Protein AF-A0A2V6WU03-F1 (afdb_monomer_lite)

Sequence (332 aa):
MFFVEAPPGVDAYLLTSQKLLQDQYEREFGDDLQLVKGRDNYVCERYGEVPVPTSRGMCRRPRGPQCQCPYARAKAAALAGPIFCTNTSYFATLRHWRAEQLRKRRLLIVDEAHNLESQLVSVFTAAFPLEQTRAWFGGPLPRLGDADEYRALMRDHLDRLEGRLDTLGRELEALRPSGAAAESFLSMPPSREEQALMAEHEILEAALARIRFFVDAEDREWIVRYPPDIGATLELVPLTVTSMARELLSESADLVVLSSAYLGHRSALAECFGLEEATVRSLTSDSPFALAQRRIDYRPVGRLSVTSLPRLEPALFDAVAAILAEHPREKG

Foldseek 3Di:
DDPDDDPPQQAEEEADDDPVVVVVCCVNVPLLEQEAEPQQVFFFPLAPPDRDGSLQFLCLAVVADDDPGPRSVSVVSLQPHNYNYYHPLVLLCCPQQHPDDRAATAEYEHAQLLCVFVSLQVSLKQKAWQVNCCVQVVGDDDDDDFLVVVLVVLVVRLVVLVVVLVVLSVVLVVPDDPPDDNVSSRNDRDDPVNSVSSVVNVVSSSNSSSSCVSNVPPVFGWDWDFDPDDRTMTITTTPACQVVLLCSQVRHHPYYHYDDPDDPDLVVNCRRNVHDSVPDDDDDDDDPDDCVVVDDDDDDLDDDDPVCCVVSVVVVVVVVVVVCVVVVPDDD

Secondary structure (DSSP, 8-state):
----PPPTT--EEEE---HHHHHHHHHHHGGGEEE---GGGSB-TT-TTS--BGGGSGGGSTTPPP---HHHHHHHHHHHSSEEEE-HHHHHHHHHTSS-----EEEEEETTGGGHHHHHHHHH-EEE-HHHHHHHHSSPPP--SSHHHHHHHHHHHHHHHHHHHHHHHHHHHHTSPTT--HHHHHHSPPPHHHHHHHHHHHHHHHHHHHHHHHHH-TTS-EEEE--SSTTPPEEEEES--HHHHHHHHHHHEEEEEE--S----HHHHHHHTT--GGG--------SS-GGGS-------S---TTTHHHHHHHHHHHHHHHHHH-TTS--

pLDDT: mean 90.01, std 10.83, range [24.23, 97.69]

Radius of gyration: 24.5 Å; chains: 1; bounding box: 55×47×67 Å

Structure (mmCIF, N/CA/C/O backbone):
data_AF-A0A2V6WU03-F1
#
_entry.id   AF-A0A2V6WU03-F1
#
loop_
_atom_site.group_PDB
_atom_site.id
_atom_site.type_symbol
_atom_site.label_atom_id
_atom_site.label_alt_id
_atom_site.label_comp_id
_atom_site.label_asym_id
_atom_site.label_entity_id
_atom_site.label_seq_id
_atom_site.pdbx_PDB_ins_code
_atom_site.Cartn_x
_atom_site.Cartn_y
_atom_site.Cartn_z
_atom_site.occupancy
_atom_site.B_iso_or_equiv
_atom_site.auth_seq_id
_atom_site.auth_comp_id
_atom_site.auth_asym_id
_atom_site.auth_atom_id
_atom_site.pdbx_PDB_model_num
ATOM 1 N N . MET A 1 1 ? -9.632 -10.444 -29.433 1.00 26.91 1 MET A N 1
ATOM 2 C CA . MET A 1 1 ? -10.868 -10.244 -28.655 1.00 26.91 1 MET A CA 1
ATOM 3 C C . MET A 1 1 ? -11.620 -11.563 -28.686 1.00 26.91 1 MET A C 1
ATOM 5 O O . MET A 1 1 ? -12.335 -11.835 -29.639 1.00 26.91 1 MET A O 1
ATOM 9 N N . PHE A 1 2 ? -11.326 -12.441 -27.730 1.00 24.23 2 PHE A N 1
ATOM 10 C CA . PHE A 1 2 ? -12.095 -13.663 -27.523 1.00 24.23 2 PHE A CA 1
ATOM 11 C C . PHE A 1 2 ? -13.041 -13.353 -26.370 1.00 24.23 2 PHE A C 1
ATOM 13 O O . PHE A 1 2 ? -12.585 -13.184 -25.243 1.00 24.23 2 PHE A O 1
ATOM 20 N N . PHE A 1 3 ? -14.328 -13.192 -26.667 1.00 27.95 3 PHE A N 1
ATOM 21 C CA . PHE A 1 3 ? -15.353 -13.206 -25.634 1.00 27.95 3 PHE A CA 1
ATOM 22 C C . PHE A 1 3 ? -15.462 -14.652 -25.164 1.00 27.95 3 PHE A C 1
ATOM 24 O O . PHE A 1 3 ? -15.921 -15.518 -25.908 1.00 27.95 3 PHE A O 1
ATOM 31 N N . VAL A 1 4 ? -14.949 -14.924 -23.971 1.00 33.00 4 VAL A N 1
ATOM 32 C CA . VAL A 1 4 ? -15.225 -16.170 -23.265 1.00 33.00 4 VAL A CA 1
ATOM 33 C C . VAL A 1 4 ? -16.394 -15.846 -22.349 1.00 33.00 4 VAL A C 1
ATOM 35 O O . VAL A 1 4 ? -16.239 -15.034 -21.440 1.00 33.00 4 VAL A O 1
ATOM 38 N N . GLU A 1 5 ? -17.567 -16.419 -22.623 1.00 28.59 5 GLU A N 1
ATOM 39 C CA . GLU A 1 5 ? -18.663 -16.433 -21.651 1.00 28.59 5 GLU A CA 1
ATOM 40 C C . GLU A 1 5 ? -18.110 -16.958 -20.322 1.00 28.59 5 GLU A C 1
ATOM 42 O O . GLU A 1 5 ? -17.528 -18.046 -20.267 1.00 28.59 5 GLU A O 1
ATOM 47 N N . ALA A 1 6 ? -18.224 -16.151 -19.265 1.00 36.53 6 ALA A N 1
ATOM 48 C CA . ALA A 1 6 ? -17.760 -16.518 -17.939 1.00 36.53 6 ALA A CA 1
ATOM 49 C C . ALA A 1 6 ? -18.523 -17.778 -17.482 1.00 36.53 6 ALA A C 1
ATOM 51 O O . ALA A 1 6 ? -19.752 -17.748 -17.394 1.00 36.53 6 ALA A O 1
ATOM 52 N N . PRO A 1 7 ? -17.845 -18.911 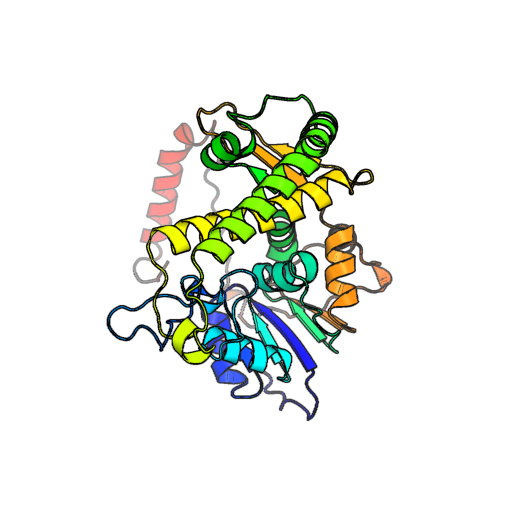-17.218 1.00 38.34 7 PRO A N 1
ATOM 53 C CA . PRO A 1 7 ? -18.532 -20.109 -16.761 1.00 38.34 7 PRO A CA 1
ATOM 54 C C . PRO A 1 7 ? -19.126 -19.872 -15.361 1.00 38.34 7 PRO A C 1
ATOM 56 O O . PRO A 1 7 ? -18.560 -19.102 -14.578 1.00 38.34 7 PRO A O 1
ATOM 59 N N . PRO A 1 8 ? -20.218 -20.564 -14.983 1.00 41.16 8 PRO A N 1
ATOM 60 C CA . PRO A 1 8 ? -20.773 -20.454 -13.639 1.00 41.16 8 PRO A CA 1
ATOM 61 C C . PRO A 1 8 ? -19.713 -20.905 -12.622 1.00 41.16 8 PRO A C 1
ATOM 63 O O . PRO A 1 8 ? -19.243 -22.043 -12.676 1.00 41.16 8 PRO A O 1
ATOM 66 N N . GLY A 1 9 ? -19.311 -20.012 -11.712 1.00 59.75 9 GLY A N 1
ATOM 67 C CA . GLY A 1 9 ? -18.292 -20.296 -10.690 1.00 59.75 9 GLY A CA 1
ATOM 68 C C . GLY A 1 9 ? -16.951 -19.571 -10.857 1.00 59.75 9 GLY A C 1
ATOM 69 O O . GLY A 1 9 ? -15.922 -20.095 -10.409 1.00 59.75 9 GLY A O 1
ATOM 70 N N . VAL A 1 10 ? -16.936 -18.387 -11.482 1.00 73.06 10 VAL A N 1
ATOM 71 C CA . VAL A 1 10 ? -15.784 -17.478 -11.393 1.00 73.06 10 VAL A CA 1
ATOM 72 C C . VAL A 1 10 ? -15.608 -17.050 -9.937 1.00 73.06 10 VAL A C 1
ATOM 74 O O . VAL A 1 10 ? -16.523 -16.529 -9.311 1.00 73.06 10 VAL A O 1
ATOM 77 N N . ASP A 1 11 ? -14.425 -17.312 -9.390 1.00 91.06 11 ASP A N 1
ATOM 78 C CA . ASP A 1 11 ? -14.039 -16.881 -8.054 1.00 91.06 11 ASP A CA 1
ATOM 79 C C . ASP A 1 11 ? -12.626 -16.309 -8.107 1.00 91.06 11 ASP A C 1
ATOM 81 O O . ASP A 1 11 ? -11.641 -17.056 -8.068 1.00 91.06 11 ASP A O 1
ATOM 85 N N . ALA A 1 12 ? -12.538 -14.991 -8.268 1.00 96.38 12 ALA A N 1
ATOM 86 C CA . ALA A 1 12 ? -11.290 -14.333 -8.612 1.00 96.38 12 ALA A CA 1
ATOM 87 C C . ALA A 1 12 ? -11.046 -13.024 -7.855 1.00 96.38 12 ALA A C 1
ATOM 89 O O . ALA A 1 12 ? -11.970 -12.297 -7.484 1.00 96.38 12 ALA A O 1
ATOM 90 N N . TYR A 1 13 ? -9.766 -12.717 -7.673 1.00 97.25 13 TYR A N 1
ATOM 91 C CA . TYR A 1 13 ? -9.267 -11.371 -7.432 1.00 97.25 13 TYR A CA 1
ATOM 92 C C . TYR A 1 13 ? -8.753 -10.788 -8.749 1.00 97.25 13 TYR A C 1
ATOM 94 O O . TYR A 1 13 ? -7.980 -11.443 -9.447 1.00 97.25 13 TYR A O 1
ATOM 102 N N . LEU A 1 14 ? -9.150 -9.557 -9.067 1.00 96.62 14 LEU A N 1
ATOM 103 C CA . LEU A 1 14 ? -8.622 -8.783 -10.190 1.00 96.62 14 LEU A CA 1
ATOM 104 C C . LEU A 1 14 ? -7.992 -7.496 -9.655 1.00 96.62 14 LEU A C 1
ATOM 106 O O . LEU A 1 14 ? -8.683 -6.619 -9.133 1.00 96.62 14 LEU A O 1
ATOM 110 N N . LEU A 1 15 ? -6.669 -7.398 -9.751 1.00 96.38 15 LEU A N 1
ATOM 111 C CA . LEU A 1 15 ? -5.909 -6.248 -9.283 1.00 96.38 15 LEU A CA 1
ATOM 112 C C . LEU A 1 15 ? -5.511 -5.379 -10.469 1.00 96.38 15 LEU A C 1
ATOM 114 O O . LEU A 1 15 ? -4.750 -5.820 -11.322 1.00 96.38 15 LEU A O 1
ATOM 118 N N . THR A 1 16 ? -6.004 -4.143 -10.510 1.00 92.38 16 THR A N 1
ATOM 119 C CA . THR A 1 16 ? -5.631 -3.160 -11.533 1.00 92.38 16 THR A CA 1
ATOM 120 C C . THR A 1 16 ? -5.554 -1.751 -10.946 1.00 92.38 16 THR A C 1
ATOM 122 O O . THR A 1 16 ? -6.428 -1.299 -10.195 1.00 92.38 16 THR A O 1
ATOM 125 N N . SER A 1 17 ? -4.479 -1.035 -11.272 1.00 79.50 17 SER A N 1
ATOM 126 C CA . SER A 1 17 ? -4.208 0.307 -10.735 1.00 79.50 17 SER A CA 1
ATOM 127 C C . SER A 1 17 ? -4.722 1.435 -11.637 1.00 79.50 17 SER A C 1
ATOM 129 O O . SER A 1 17 ? -4.822 2.578 -11.187 1.00 79.50 17 SER A O 1
ATOM 131 N N . GLN A 1 18 ? -5.079 1.146 -12.892 1.00 80.94 18 GLN A N 1
ATOM 132 C CA . GLN A 1 18 ? -5.552 2.160 -13.833 1.00 80.94 18 GLN A CA 1
ATOM 133 C C . GLN A 1 18 ? -7.070 2.330 -13.735 1.00 80.94 18 GLN A C 1
ATOM 135 O O . GLN A 1 18 ? -7.830 1.399 -13.988 1.00 80.94 18 GLN A O 1
ATOM 140 N N . LYS A 1 19 ? -7.528 3.551 -13.428 1.00 79.62 19 LYS A N 1
ATOM 141 C CA . LYS A 1 19 ? -8.967 3.870 -13.354 1.00 79.62 19 LYS A CA 1
ATOM 142 C C . LYS A 1 19 ? -9.701 3.551 -14.660 1.00 79.62 19 LYS A C 1
ATOM 144 O O . LYS A 1 19 ? -10.782 2.985 -14.618 1.00 79.62 19 LYS A O 1
ATOM 149 N N . LEU A 1 20 ? -9.077 3.849 -15.802 1.00 82.12 20 LEU A N 1
ATOM 150 C CA . LEU A 1 20 ? -9.655 3.579 -17.120 1.00 82.12 20 LEU A CA 1
ATOM 151 C C . LEU A 1 20 ? -9.945 2.083 -17.334 1.00 82.12 20 LEU A C 1
ATOM 153 O O . LEU A 1 20 ? -10.990 1.742 -17.884 1.00 82.12 20 LEU A O 1
ATOM 157 N N . LEU A 1 21 ? -9.043 1.208 -16.877 1.00 83.69 21 LEU A N 1
ATOM 158 C CA . LEU A 1 21 ? -9.218 -0.242 -16.966 1.00 83.69 21 LEU A CA 1
ATOM 159 C C . LEU A 1 21 ? -10.289 -0.738 -15.996 1.00 83.69 21 LEU A C 1
ATOM 161 O O . LEU A 1 21 ? -11.085 -1.587 -16.370 1.00 83.69 21 LEU A O 1
ATOM 165 N N . GLN A 1 22 ? -10.374 -0.176 -14.786 1.00 84.75 22 GLN A N 1
ATOM 166 C CA . GLN A 1 22 ? -11.466 -0.498 -13.856 1.00 84.75 22 GLN A CA 1
ATOM 167 C C . GLN A 1 22 ? -12.833 -0.220 -14.489 1.00 84.75 22 GLN A C 1
ATOM 169 O O . GLN A 1 22 ? -13.684 -1.104 -14.496 1.00 84.75 22 GLN A O 1
ATOM 174 N N . ASP A 1 23 ? -13.002 0.958 -15.098 1.00 84.50 23 ASP A N 1
ATOM 175 C CA . ASP A 1 23 ? -14.253 1.325 -15.767 1.00 84.50 23 ASP A CA 1
ATOM 176 C C . ASP A 1 23 ? -14.535 0.414 -16.979 1.00 84.50 23 ASP A C 1
ATOM 178 O O . ASP A 1 23 ? -15.689 0.166 -17.328 1.00 84.50 23 ASP A O 1
ATOM 182 N N . GLN A 1 24 ? -13.492 -0.067 -17.665 1.00 86.12 24 GLN A N 1
ATOM 183 C CA . GLN A 1 24 ? -13.627 -1.049 -18.742 1.00 86.12 24 GLN A CA 1
ATOM 184 C C . GLN A 1 24 ? -14.096 -2.403 -18.208 1.00 86.12 24 GLN A C 1
ATOM 186 O O . GLN A 1 24 ? -15.059 -2.951 -18.738 1.00 86.12 24 GLN A O 1
ATOM 191 N N . TYR A 1 25 ? -13.469 -2.911 -17.151 1.00 89.44 25 TYR A N 1
ATOM 192 C CA . TYR A 1 25 ? -13.833 -4.188 -16.554 1.00 89.44 25 TYR A CA 1
ATOM 193 C C . TYR A 1 25 ? -15.252 -4.169 -15.974 1.00 89.44 25 TYR A C 1
ATOM 195 O O . TYR A 1 25 ? -15.995 -5.120 -16.187 1.00 89.44 25 TYR A O 1
ATOM 203 N N . GLU A 1 26 ? -15.677 -3.082 -15.321 1.00 87.12 26 GLU A N 1
ATOM 204 C CA . GLU A 1 26 ? -17.069 -2.930 -14.865 1.00 87.12 26 GLU A CA 1
ATOM 205 C C . GLU A 1 26 ? -18.069 -3.018 -16.031 1.00 87.12 26 GLU A C 1
ATOM 207 O O . GLU A 1 26 ? -19.112 -3.654 -15.903 1.00 87.12 26 GLU A O 1
ATOM 212 N N . ARG A 1 27 ? -17.747 -2.436 -17.197 1.00 87.88 27 ARG A N 1
ATOM 213 C CA . ARG A 1 27 ? -18.605 -2.537 -18.392 1.00 87.88 27 ARG A CA 1
ATOM 214 C C . ARG A 1 27 ? -18.622 -3.934 -19.006 1.00 87.88 27 ARG A C 1
ATOM 216 O O . ARG A 1 27 ? -19.655 -4.338 -19.530 1.00 87.88 27 ARG A O 1
ATOM 223 N N . GLU A 1 28 ? -17.488 -4.627 -19.010 1.00 89.81 28 GLU A N 1
ATOM 224 C CA . GLU A 1 28 ? -17.344 -5.936 -19.659 1.00 89.81 28 GLU A CA 1
ATOM 225 C C . GLU A 1 28 ? -17.900 -7.084 -18.810 1.00 89.81 28 GLU A C 1
ATOM 227 O O . GLU A 1 28 ? -18.527 -7.990 -19.354 1.00 89.81 28 GLU A O 1
ATOM 232 N N . PHE A 1 29 ? -17.697 -7.041 -17.491 1.00 88.12 29 PHE A N 1
ATOM 233 C CA . PHE A 1 29 ? -18.111 -8.099 -16.564 1.00 88.12 29 PHE A CA 1
ATOM 234 C C . PHE A 1 29 ? -19.432 -7.804 -15.839 1.00 88.12 29 PHE A C 1
ATOM 236 O O . PHE A 1 29 ? -19.986 -8.703 -15.208 1.00 88.12 29 PHE A O 1
ATOM 243 N N . GLY A 1 30 ? -19.957 -6.577 -15.925 1.00 88.75 30 GLY A N 1
ATOM 244 C CA . GLY A 1 30 ? -21.241 -6.205 -15.330 1.00 88.75 30 GLY A CA 1
ATOM 245 C C . GLY A 1 30 ? -21.327 -6.557 -13.841 1.00 88.75 30 GLY A C 1
ATOM 246 O O . GLY A 1 30 ? -20.397 -6.300 -13.078 1.00 88.75 30 GLY A O 1
ATOM 247 N N . ASP A 1 31 ? -22.437 -7.182 -13.441 1.00 87.75 31 ASP A N 1
ATOM 248 C CA . ASP A 1 31 ? -22.739 -7.511 -12.041 1.00 87.75 31 ASP A CA 1
ATOM 249 C C . ASP A 1 31 ? -21.809 -8.579 -11.428 1.00 87.75 31 ASP A C 1
ATOM 251 O O . ASP A 1 31 ? -21.737 -8.704 -10.201 1.00 87.75 31 ASP A O 1
ATOM 255 N N . ASP A 1 32 ? -21.060 -9.335 -12.236 1.00 90.69 32 ASP A N 1
ATOM 256 C CA . ASP A 1 32 ? -20.103 -10.322 -11.719 1.00 90.69 32 ASP A CA 1
ATOM 257 C C . ASP A 1 32 ? -18.867 -9.650 -11.098 1.00 90.69 32 ASP A C 1
ATOM 259 O O . ASP A 1 32 ? -18.229 -10.197 -10.188 1.00 90.69 32 ASP A O 1
ATOM 263 N N . LEU A 1 33 ? -18.529 -8.442 -11.556 1.00 94.06 33 LEU A N 1
ATOM 264 C CA . LEU A 1 33 ? -17.390 -7.690 -11.056 1.00 94.06 33 LEU A CA 1
ATOM 265 C C . LEU A 1 33 ? -17.801 -6.684 -9.993 1.00 94.06 33 LEU A C 1
ATOM 267 O O . LEU A 1 33 ? -18.584 -5.768 -10.209 1.00 94.06 33 LEU A O 1
ATOM 271 N N . GLN A 1 34 ? -17.192 -6.835 -8.825 1.00 95.25 34 GLN A N 1
ATOM 272 C CA . GLN A 1 34 ? -17.453 -6.010 -7.663 1.00 95.25 34 GLN A CA 1
ATOM 273 C C . GLN A 1 34 ? -16.221 -5.156 -7.372 1.00 95.25 34 GLN A C 1
ATOM 275 O O . GLN A 1 34 ? -15.243 -5.613 -6.767 1.00 95.25 34 GLN A O 1
ATOM 280 N N . LEU A 1 35 ? -16.259 -3.909 -7.845 1.00 94.62 35 LEU A N 1
ATOM 281 C CA . LEU A 1 35 ? -15.182 -2.942 -7.672 1.00 94.62 35 LEU A CA 1
ATOM 282 C C . LEU A 1 35 ? -15.246 -2.284 -6.292 1.00 94.62 35 LEU A C 1
ATOM 284 O O . LEU A 1 35 ? -16.226 -1.637 -5.916 1.00 94.62 35 LEU A O 1
ATOM 288 N N . VAL A 1 36 ? -14.143 -2.370 -5.552 1.00 94.38 36 VAL A N 1
ATOM 289 C CA . VAL A 1 36 ? -13.958 -1.635 -4.301 1.00 94.38 36 VAL A CA 1
ATOM 290 C C . VAL A 1 36 ? -12.738 -0.721 -4.384 1.00 94.38 36 VAL A C 1
ATOM 292 O O . VAL A 1 36 ? -11.659 -1.107 -4.825 1.00 94.38 36 VAL A O 1
ATOM 295 N N . LYS A 1 37 ? -12.924 0.527 -3.951 1.00 92.94 37 LYS A N 1
ATOM 296 C CA . LYS A 1 37 ? -11.899 1.579 -3.905 1.00 92.94 37 LYS A CA 1
ATOM 297 C C . LYS A 1 37 ? -11.615 1.981 -2.451 1.00 92.94 37 LYS A C 1
ATOM 299 O O . LYS A 1 37 ? -12.311 1.577 -1.520 1.00 92.94 37 LYS A O 1
ATOM 304 N N . GLY A 1 38 ? -10.607 2.827 -2.240 1.00 91.69 38 GLY A N 1
ATOM 305 C CA . GLY A 1 38 ? -10.386 3.465 -0.937 1.00 91.69 38 GLY A CA 1
ATOM 306 C C . GLY A 1 38 ? -11.564 4.363 -0.536 1.00 91.69 38 GLY A C 1
ATOM 307 O O . GLY A 1 38 ? -12.245 4.912 -1.401 1.00 91.69 38 GLY A O 1
ATOM 308 N N . ARG A 1 39 ? -11.787 4.546 0.770 1.00 92.19 39 ARG A N 1
ATOM 309 C CA . ARG A 1 39 ? -12.9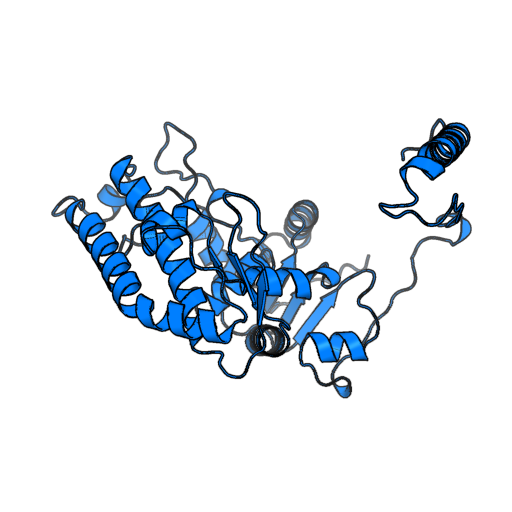50 5.261 1.338 1.00 92.19 39 ARG A CA 1
ATOM 310 C C . ARG A 1 39 ? -13.140 6.697 0.840 1.00 92.19 39 ARG A C 1
ATOM 312 O O . ARG A 1 39 ? -14.280 7.150 0.750 1.00 92.19 39 ARG A O 1
ATOM 319 N N . ASP A 1 40 ? -12.058 7.387 0.486 1.00 92.38 40 ASP A N 1
ATOM 320 C CA . ASP A 1 40 ? -12.110 8.739 -0.089 1.00 92.38 40 ASP A CA 1
ATOM 321 C C . ASP A 1 40 ? -12.833 8.803 -1.441 1.00 92.38 40 ASP A C 1
ATOM 323 O O . ASP A 1 40 ? -13.300 9.862 -1.841 1.00 92.38 40 ASP A O 1
ATOM 327 N N . ASN A 1 41 ? -12.976 7.666 -2.130 1.00 92.81 41 ASN A N 1
ATOM 328 C CA . ASN A 1 41 ? -13.662 7.578 -3.422 1.00 92.81 41 ASN A CA 1
ATOM 329 C C . ASN A 1 41 ? -15.186 7.420 -3.290 1.00 92.81 41 ASN A C 1
ATOM 331 O O . ASN A 1 41 ? -15.869 7.284 -4.300 1.00 92.81 41 ASN A O 1
ATOM 335 N N . TYR A 1 42 ? -15.721 7.407 -2.067 1.00 93.31 42 TYR A N 1
ATOM 336 C CA . TYR A 1 42 ? -17.148 7.246 -1.804 1.00 93.31 42 TYR A CA 1
ATOM 337 C C . TYR A 1 42 ? -17.658 8.437 -1.004 1.00 93.31 42 TYR A C 1
ATOM 339 O O . TYR A 1 42 ? -17.078 8.776 0.026 1.00 93.31 42 TYR A O 1
ATOM 347 N N . VAL A 1 43 ? -18.768 9.032 -1.434 1.00 92.75 43 VAL A N 1
ATOM 348 C CA . VAL A 1 43 ? -19.453 10.099 -0.692 1.00 92.75 43 VAL A CA 1
ATOM 349 C C . VAL A 1 43 ? -20.383 9.474 0.347 1.00 92.75 43 VAL A C 1
ATOM 351 O O . VAL A 1 43 ? -21.067 8.491 0.078 1.00 92.75 43 VAL A O 1
ATOM 354 N N . CYS A 1 44 ? -20.387 10.007 1.564 1.00 90.62 44 CYS A N 1
ATOM 355 C CA . CYS A 1 44 ? -21.288 9.575 2.619 1.00 90.62 44 CYS A CA 1
ATOM 356 C C . CYS A 1 44 ? -22.696 10.132 2.374 1.00 90.62 44 CYS A C 1
ATOM 358 O O . CYS A 1 44 ? -22.900 11.341 2.385 1.00 90.62 44 CYS A O 1
ATOM 360 N N . GLU A 1 45 ? -23.679 9.245 2.238 1.00 91.06 45 GLU A N 1
ATOM 361 C CA . GLU A 1 45 ? -25.086 9.608 2.002 1.00 91.06 45 GLU A CA 1
ATOM 362 C C . GLU A 1 45 ? -25.782 10.203 3.243 1.00 91.06 45 GLU A C 1
ATOM 364 O O . GLU A 1 45 ? -26.875 10.746 3.134 1.00 91.06 45 GLU A O 1
ATOM 369 N N . ARG A 1 46 ? -25.169 10.112 4.434 1.00 87.44 46 ARG A N 1
ATOM 370 C CA . ARG A 1 46 ? -25.776 10.564 5.702 1.00 87.44 46 ARG A CA 1
ATOM 371 C C . ARG A 1 46 ? -25.612 12.063 5.976 1.00 87.44 46 ARG A C 1
ATOM 373 O O . ARG A 1 46 ? -26.359 12.606 6.779 1.00 87.44 46 ARG A O 1
ATOM 380 N N . TYR A 1 47 ? -24.656 12.735 5.333 1.00 82.69 47 TYR A N 1
ATOM 381 C CA . TYR A 1 47 ? -24.304 14.134 5.617 1.00 82.69 47 TYR A CA 1
ATOM 382 C C . TYR A 1 47 ? -24.732 15.052 4.463 1.00 82.69 47 TYR A C 1
ATOM 384 O O . TYR A 1 47 ? -23.902 15.695 3.833 1.00 82.69 47 TYR A O 1
ATOM 392 N N . GLY A 1 48 ? -26.034 15.064 4.156 1.00 68.06 48 GLY A N 1
ATOM 393 C CA . GLY A 1 48 ? -26.606 15.570 2.897 1.00 68.06 48 GLY A CA 1
ATOM 394 C C . GLY A 1 48 ? -26.357 17.040 2.518 1.00 68.06 48 GLY A C 1
ATOM 395 O O . GLY A 1 48 ? -26.685 17.416 1.398 1.00 68.06 48 GLY A O 1
ATOM 396 N N . GLU A 1 49 ? -25.777 17.869 3.389 1.00 71.31 49 GLU A N 1
ATOM 397 C CA . GLU A 1 49 ? -25.497 19.287 3.095 1.00 71.31 49 GLU A CA 1
ATOM 398 C C . GLU A 1 49 ? -24.147 19.516 2.393 1.00 71.31 49 GLU A C 1
ATOM 400 O O . GLU A 1 49 ? -23.993 20.484 1.650 1.00 71.31 49 GLU A O 1
ATOM 405 N N . VAL A 1 50 ? -23.161 18.634 2.599 1.00 74.75 50 VAL A N 1
ATOM 406 C CA . VAL A 1 50 ? -21.807 18.759 2.032 1.00 74.75 50 VAL A CA 1
ATOM 407 C C . VAL A 1 50 ? -21.332 17.379 1.579 1.00 74.75 50 VAL A C 1
ATOM 409 O O . VAL A 1 50 ? -21.467 16.423 2.341 1.00 74.75 50 VAL A O 1
ATOM 412 N N . PRO A 1 51 ? -20.729 17.232 0.382 1.00 80.31 51 PRO A N 1
ATOM 413 C CA . PRO A 1 51 ? -20.141 15.963 -0.030 1.00 80.31 51 PRO A CA 1
ATOM 414 C C . PRO A 1 51 ? -18.955 15.614 0.880 1.00 80.31 51 PRO A C 1
ATOM 416 O O . PRO A 1 51 ? -17.823 16.051 0.675 1.00 80.31 51 PRO A O 1
ATOM 419 N N . VAL A 1 52 ? -19.225 14.825 1.918 1.00 86.38 52 VAL A N 1
ATOM 420 C CA . VAL A 1 52 ? -18.226 14.327 2.864 1.00 86.38 52 VAL A CA 1
ATOM 421 C C . VAL A 1 52 ? -17.810 12.923 2.428 1.00 86.38 52 VAL A C 1
ATOM 423 O O . VAL A 1 52 ? -18.677 12.057 2.301 1.00 86.38 52 VAL A O 1
ATOM 426 N N . PRO A 1 53 ? -16.515 12.642 2.211 1.00 91.00 53 PRO A N 1
ATOM 427 C CA . PRO A 1 53 ? -16.078 11.294 1.875 1.00 91.00 53 PRO A CA 1
ATOM 428 C C . PRO A 1 53 ? -16.313 10.331 3.045 1.00 91.00 53 PRO A C 1
ATOM 430 O O . PRO A 1 53 ? -16.233 10.705 4.216 1.00 91.00 53 PRO A O 1
ATOM 433 N N . THR A 1 54 ? -16.556 9.052 2.753 1.00 91.50 54 THR A N 1
ATOM 434 C CA . THR A 1 54 ? -16.798 8.031 3.791 1.00 91.50 54 THR A CA 1
ATOM 435 C C . THR A 1 54 ? -15.591 7.794 4.706 1.00 91.50 54 THR A C 1
ATOM 437 O O . THR A 1 54 ? -15.748 7.219 5.784 1.00 91.50 54 THR A O 1
ATOM 440 N N . SER A 1 55 ? -14.398 8.254 4.316 1.00 89.94 55 SER A N 1
ATOM 441 C CA . SER A 1 55 ? -13.187 8.289 5.148 1.00 89.94 55 SER A CA 1
ATOM 442 C C . SER A 1 55 ? -13.313 9.224 6.353 1.00 89.94 55 SER A C 1
ATOM 444 O O . SER A 1 55 ? -12.667 8.984 7.366 1.00 89.94 55 SER A O 1
ATOM 446 N N . ARG A 1 56 ? -14.186 10.234 6.274 1.00 88.00 56 ARG A N 1
ATOM 447 C CA . ARG A 1 56 ? -14.480 11.195 7.348 1.00 88.00 56 ARG A CA 1
ATOM 448 C C . ARG A 1 56 ? -15.796 10.907 8.068 1.00 88.00 56 ARG A C 1
ATOM 450 O O . ARG A 1 56 ? -16.269 11.730 8.843 1.00 88.00 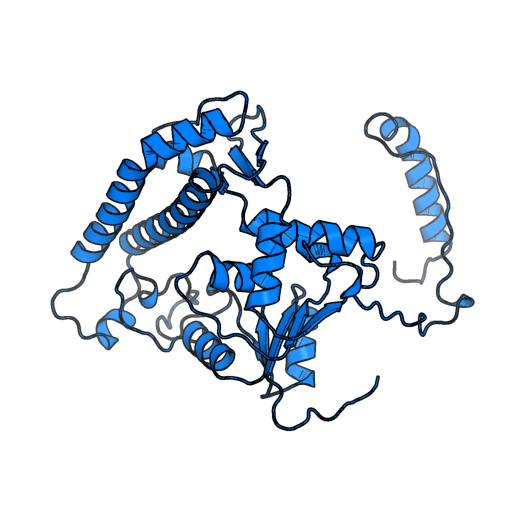56 ARG A O 1
ATOM 457 N N . GLY A 1 57 ? -16.428 9.768 7.788 1.00 88.75 57 GLY A N 1
ATOM 458 C CA . GLY A 1 57 ? -17.696 9.417 8.415 1.00 88.75 57 GLY A CA 1
ATOM 459 C C . GLY A 1 57 ? -17.529 8.862 9.822 1.00 88.75 57 GLY A C 1
ATOM 460 O O . GLY A 1 57 ? -16.576 8.139 10.097 1.00 88.75 57 GLY A O 1
ATOM 461 N N . MET A 1 58 ? -18.519 9.104 10.681 1.00 88.38 58 MET A N 1
ATOM 462 C CA . MET A 1 58 ? -18.533 8.654 12.080 1.00 88.38 58 MET A CA 1
ATOM 463 C C . MET A 1 58 ? -18.347 7.129 12.232 1.00 88.38 58 MET A C 1
ATOM 465 O O . MET A 1 58 ? -17.786 6.641 13.209 1.00 88.38 58 MET A O 1
ATOM 469 N N . CYS A 1 59 ? -18.726 6.355 11.210 1.00 88.69 59 CYS A N 1
ATOM 470 C CA . CYS A 1 59 ? -18.491 4.907 11.133 1.00 88.69 59 CYS A CA 1
ATOM 471 C C . CYS A 1 59 ? -17.011 4.480 11.148 1.00 88.69 59 CYS A C 1
ATOM 473 O O . CYS A 1 59 ? -16.723 3.291 11.248 1.00 88.69 59 CYS A O 1
ATOM 475 N N . ARG A 1 60 ? -16.072 5.420 10.988 1.00 88.88 60 ARG A N 1
ATOM 476 C CA . ARG A 1 60 ? -14.624 5.169 11.025 1.00 88.88 60 ARG A CA 1
ATOM 477 C C . ARG A 1 60 ? -14.045 5.155 12.418 1.00 88.88 60 ARG A C 1
ATOM 479 O O . ARG A 1 60 ? -12.916 4.713 12.595 1.00 88.88 60 ARG A O 1
ATOM 486 N N . ARG A 1 61 ? -14.803 5.662 13.380 1.00 88.81 61 ARG A N 1
ATOM 487 C CA . ARG A 1 61 ? -14.360 5.740 14.753 1.00 88.81 61 ARG A CA 1
ATOM 488 C C . ARG A 1 61 ? -14.002 4.339 15.268 1.00 88.81 61 ARG A C 1
ATOM 490 O O . ARG A 1 61 ? -14.760 3.395 15.012 1.00 88.81 61 ARG A O 1
ATOM 497 N N . PRO A 1 62 ? -12.901 4.188 16.021 1.00 84.94 62 PRO A N 1
ATOM 498 C CA . PRO A 1 62 ? -12.607 2.955 16.737 1.00 84.94 62 PRO A CA 1
ATOM 499 C C . PRO A 1 62 ? -13.825 2.521 17.559 1.00 84.94 62 PRO A C 1
ATOM 501 O O . PRO A 1 62 ? -14.453 3.338 18.241 1.00 84.94 62 PRO A O 1
ATOM 504 N N . ARG A 1 63 ? -14.194 1.237 17.451 1.00 82.50 63 ARG A N 1
ATOM 505 C CA . ARG A 1 63 ? -15.387 0.646 18.097 1.00 82.50 63 ARG A CA 1
ATOM 506 C C . ARG A 1 63 ? -16.719 1.329 17.722 1.00 82.50 63 ARG A C 1
ATOM 508 O O . ARG A 1 63 ? -17.697 1.231 18.465 1.00 82.50 63 ARG A O 1
ATOM 515 N N . GLY A 1 64 ? -16.767 2.027 16.586 1.00 83.94 64 GLY A N 1
ATOM 516 C CA . GLY A 1 64 ? -17.993 2.595 16.030 1.00 83.94 64 GLY A CA 1
ATOM 517 C C . GLY A 1 64 ? -18.977 1.512 15.561 1.00 83.94 64 GLY A C 1
ATOM 518 O O . GLY A 1 64 ? -18.574 0.376 15.298 1.00 83.94 64 GLY A O 1
ATOM 519 N N . PRO A 1 65 ? -20.280 1.832 15.455 1.00 86.75 65 PRO A N 1
ATOM 520 C CA . PRO A 1 65 ? -21.271 0.891 14.947 1.00 86.75 65 PRO A CA 1
ATOM 521 C C . PRO A 1 65 ? -21.013 0.546 13.475 1.00 86.75 65 PRO A C 1
ATOM 523 O O . PRO A 1 65 ? -20.503 1.363 12.700 1.00 86.75 65 PRO A O 1
ATOM 526 N N . GLN A 1 66 ? -21.418 -0.662 13.074 1.00 87.56 66 GLN A N 1
ATOM 527 C CA . GLN A 1 66 ? -21.399 -1.064 11.670 1.00 87.56 66 GLN A CA 1
ATOM 528 C C . GLN A 1 66 ? -22.307 -0.142 10.852 1.00 87.56 66 GLN A C 1
ATOM 530 O O . GLN A 1 66 ? -23.427 0.166 11.251 1.00 87.56 66 GLN A O 1
ATOM 535 N N . CYS A 1 67 ? -21.815 0.299 9.698 1.00 90.31 67 CYS A N 1
ATOM 536 C CA . CYS A 1 67 ? -22.520 1.222 8.819 1.00 90.31 67 CYS A CA 1
ATOM 537 C C . CYS A 1 67 ? -22.739 0.582 7.450 1.00 90.31 67 CYS A C 1
ATOM 539 O O . CYS A 1 67 ? -21.919 -0.210 6.994 1.00 90.31 67 CYS A O 1
ATOM 541 N N . GLN A 1 68 ? -23.811 0.983 6.769 1.00 92.62 68 GLN A N 1
ATOM 542 C CA . GLN A 1 68 ? -24.121 0.587 5.393 1.00 92.62 68 GLN A CA 1
ATOM 543 C C . GLN A 1 68 ? -23.847 1.728 4.401 1.00 92.62 68 GLN A C 1
ATOM 545 O O . GLN A 1 68 ? -24.597 1.916 3.449 1.00 92.62 68 GLN A O 1
ATOM 550 N N . CYS A 1 69 ? -22.804 2.534 4.633 1.00 93.06 69 CYS A N 1
ATOM 551 C CA . CYS A 1 69 ? -22.408 3.592 3.698 1.00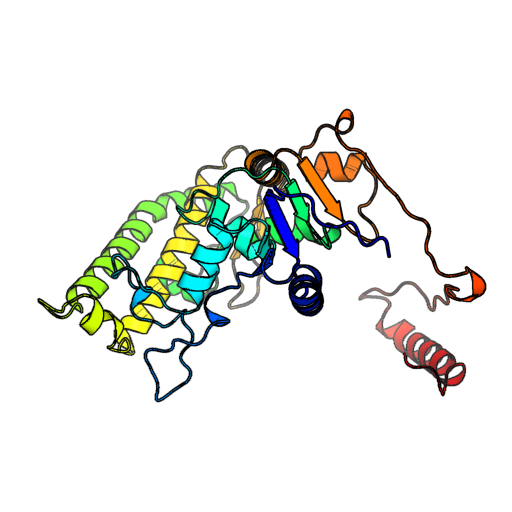 93.06 69 CYS A CA 1
ATOM 552 C C . CYS A 1 69 ? -21.936 3.000 2.354 1.00 93.06 69 CYS A C 1
ATOM 554 O O . CYS A 1 69 ? -21.591 1.815 2.309 1.00 93.06 69 CYS A O 1
ATOM 556 N N . PRO A 1 70 ? -21.855 3.796 1.270 1.00 95.12 70 PRO A N 1
ATOM 557 C CA . PRO A 1 70 ? -21.504 3.279 -0.057 1.00 95.12 70 PRO A CA 1
ATOM 558 C C . PRO A 1 70 ? -20.218 2.449 -0.090 1.00 95.12 70 PRO A C 1
ATOM 560 O O . PRO A 1 70 ? -20.199 1.378 -0.687 1.00 95.12 70 PRO A O 1
ATOM 563 N N . TYR A 1 71 ? -19.180 2.873 0.638 1.00 95.00 71 TYR A N 1
ATOM 564 C CA . TYR A 1 71 ? -17.956 2.084 0.792 1.00 95.00 71 TYR A CA 1
ATOM 565 C C . TYR A 1 71 ? -18.205 0.726 1.465 1.00 95.00 71 TYR A C 1
ATOM 567 O O . TYR A 1 71 ? -17.689 -0.291 1.011 1.00 95.00 71 TYR A O 1
ATOM 575 N N . ALA A 1 72 ? -18.972 0.694 2.560 1.00 94.06 72 ALA A N 1
ATOM 576 C CA . ALA A 1 72 ? -19.238 -0.541 3.291 1.00 94.06 72 ALA A CA 1
ATOM 577 C C . ALA A 1 72 ? -20.048 -1.527 2.440 1.00 94.06 72 ALA A C 1
ATOM 579 O O . ALA A 1 72 ? -19.734 -2.715 2.429 1.00 94.06 72 ALA A O 1
ATOM 580 N N . ARG A 1 73 ? -21.024 -1.025 1.670 1.00 95.75 73 ARG A N 1
ATOM 581 C CA . ARG A 1 73 ? -21.781 -1.828 0.700 1.00 95.75 73 ARG A CA 1
ATOM 582 C C . ARG A 1 73 ? -20.878 -2.355 -0.414 1.00 95.75 73 ARG A C 1
ATOM 584 O O . ARG A 1 73 ? -20.900 -3.551 -0.664 1.00 95.75 73 ARG A O 1
ATOM 591 N N . ALA A 1 74 ? -20.033 -1.508 -1.006 1.00 95.50 74 ALA A N 1
ATOM 592 C CA . ALA A 1 74 ? -19.082 -1.923 -2.039 1.00 95.50 74 ALA A CA 1
ATOM 593 C C . ALA A 1 74 ? -18.085 -2.975 -1.524 1.00 95.50 74 ALA A C 1
ATOM 595 O O . ALA A 1 74 ? -17.845 -3.977 -2.188 1.00 95.50 74 ALA A O 1
ATOM 596 N N . LYS A 1 75 ? -17.545 -2.805 -0.307 1.00 94.31 75 LYS A N 1
ATOM 597 C CA . LYS A 1 75 ? -16.654 -3.795 0.321 1.00 94.31 75 LYS A CA 1
ATOM 598 C C . LYS A 1 75 ? -17.379 -5.116 0.585 1.00 94.31 75 LYS A C 1
ATOM 600 O O . LYS A 1 75 ? -16.823 -6.169 0.291 1.00 94.31 75 LYS A O 1
ATOM 605 N N . ALA A 1 76 ? -18.596 -5.076 1.127 1.00 93.88 76 ALA A N 1
ATOM 606 C CA . ALA A 1 76 ? -19.391 -6.278 1.375 1.00 93.88 76 ALA A CA 1
ATOM 607 C C . ALA A 1 76 ? -19.728 -7.013 0.068 1.00 93.88 76 ALA A C 1
ATOM 609 O O . ALA A 1 76 ? -19.557 -8.228 -0.008 1.00 93.88 76 ALA A O 1
ATOM 610 N N . ALA A 1 77 ? -20.121 -6.271 -0.970 1.00 94.50 77 ALA A N 1
ATOM 611 C CA . ALA A 1 77 ? -20.385 -6.814 -2.294 1.00 94.50 77 ALA A CA 1
ATOM 612 C C . ALA A 1 77 ? -19.121 -7.430 -2.914 1.00 94.50 77 ALA A C 1
ATOM 614 O O . ALA A 1 77 ? -19.175 -8.558 -3.382 1.00 94.50 77 ALA A O 1
ATOM 615 N N . ALA A 1 78 ? -17.957 -6.779 -2.808 1.00 94.56 78 ALA A N 1
ATOM 616 C CA . ALA A 1 78 ? -16.684 -7.333 -3.277 1.00 94.56 78 ALA A CA 1
ATOM 617 C C . ALA A 1 78 ? -16.269 -8.613 -2.539 1.00 94.56 78 ALA A C 1
ATOM 619 O O . ALA A 1 78 ? -15.795 -9.568 -3.155 1.00 94.56 78 ALA A O 1
ATOM 620 N N . LEU A 1 79 ? -16.468 -8.673 -1.221 1.00 92.75 79 LEU A N 1
ATOM 621 C CA . LEU A 1 79 ? -16.164 -9.866 -0.426 1.00 92.75 79 LEU A CA 1
ATOM 622 C C . LEU A 1 79 ? -17.071 -11.054 -0.783 1.00 92.75 79 LEU A C 1
ATOM 624 O O . LEU A 1 79 ? -16.577 -12.181 -0.866 1.00 92.75 79 LEU A O 1
ATOM 628 N N . ALA A 1 80 ? -18.364 -10.800 -0.999 1.00 91.56 80 ALA A N 1
ATOM 629 C CA . ALA A 1 80 ? -19.359 -11.823 -1.321 1.00 91.56 80 ALA A CA 1
ATOM 630 C C . ALA A 1 80 ? -19.393 -12.201 -2.813 1.00 91.56 80 ALA A C 1
ATOM 632 O O . ALA A 1 80 ? -19.756 -13.325 -3.150 1.00 91.56 80 ALA A O 1
ATOM 633 N N . GLY A 1 81 ? -19.021 -11.272 -3.692 1.00 92.00 81 GLY A N 1
ATOM 634 C CA . GLY A 1 81 ? -19.154 -11.399 -5.136 1.00 92.00 81 GLY A CA 1
ATOM 635 C C . GLY A 1 81 ? -18.115 -12.316 -5.787 1.00 92.00 81 GLY A C 1
ATOM 636 O O . GLY A 1 81 ? -17.079 -12.630 -5.178 1.00 92.00 81 GLY A O 1
ATOM 637 N N . PRO A 1 82 ? -18.372 -12.732 -7.039 1.00 92.88 82 PRO A N 1
ATOM 638 C CA . PRO A 1 82 ? -17.535 -13.695 -7.749 1.00 92.88 82 PRO A CA 1
ATOM 639 C C . PRO A 1 82 ? -16.184 -13.102 -8.170 1.00 92.88 82 PRO A C 1
ATOM 641 O O . PRO A 1 82 ? -15.160 -13.768 -8.015 1.00 92.88 82 PRO A O 1
ATOM 644 N N . ILE A 1 83 ? -16.135 -11.836 -8.598 1.00 95.56 83 ILE A N 1
ATOM 645 C CA . ILE A 1 83 ? -14.885 -11.147 -8.945 1.00 95.56 83 ILE A CA 1
ATOM 646 C C . ILE A 1 83 ? -14.700 -9.933 -8.031 1.00 95.56 83 ILE A C 1
ATOM 648 O O . ILE A 1 83 ? -15.393 -8.927 -8.156 1.00 95.56 83 ILE A O 1
ATOM 652 N N . PHE A 1 84 ? -13.735 -10.009 -7.114 1.00 95.94 84 PHE A N 1
ATOM 653 C CA . PHE A 1 84 ? -13.319 -8.867 -6.298 1.00 95.94 84 PHE A CA 1
ATOM 654 C C . PHE A 1 84 ? -12.294 -8.056 -7.090 1.00 95.94 84 PHE A C 1
ATOM 656 O O . PHE A 1 84 ? -11.161 -8.508 -7.279 1.00 95.94 84 PHE A O 1
ATOM 663 N N . CYS A 1 85 ? -12.658 -6.839 -7.493 1.00 95.94 85 CYS A N 1
ATOM 664 C CA . CYS A 1 85 ? -11.774 -5.938 -8.228 1.00 95.94 85 CYS A CA 1
ATOM 665 C C . CYS A 1 85 ? -11.298 -4.766 -7.355 1.00 95.94 85 CYS A C 1
ATOM 667 O O . CYS A 1 85 ? -12.091 -4.132 -6.659 1.00 95.94 85 CYS A O 1
ATOM 669 N N . THR A 1 86 ? -10.000 -4.459 -7.379 1.00 95.69 86 THR A N 1
ATOM 670 C CA . THR A 1 86 ? -9.393 -3.314 -6.668 1.00 95.69 86 THR A CA 1
ATOM 671 C C . THR A 1 86 ? -8.003 -2.997 -7.237 1.00 95.69 86 THR A C 1
ATOM 673 O O . THR A 1 86 ? -7.518 -3.700 -8.110 1.00 95.69 86 THR A O 1
ATOM 676 N N . ASN A 1 87 ? -7.313 -1.969 -6.736 1.00 94.56 87 ASN A N 1
ATOM 677 C CA . ASN A 1 87 ? -5.871 -1.816 -6.954 1.00 94.56 87 ASN A CA 1
ATOM 678 C C . ASN A 1 87 ? -5.032 -2.680 -5.989 1.00 94.56 87 ASN A C 1
ATOM 680 O O . ASN A 1 87 ? -5.491 -3.045 -4.899 1.00 94.56 87 ASN A O 1
ATOM 684 N N . THR A 1 88 ? -3.781 -2.946 -6.378 1.00 93.88 88 THR A N 1
ATOM 685 C CA . THR A 1 88 ? -2.819 -3.770 -5.629 1.00 93.88 88 THR A CA 1
ATOM 686 C C . THR A 1 88 ? -2.528 -3.239 -4.228 1.00 93.88 88 THR A C 1
ATOM 688 O O . THR A 1 88 ? -2.540 -4.007 -3.269 1.00 93.88 88 THR A O 1
ATOM 691 N N . SER A 1 89 ? -2.306 -1.930 -4.071 1.00 91.94 89 SER A N 1
ATOM 692 C CA . SER A 1 89 ? -1.945 -1.334 -2.776 1.00 91.94 89 SER A CA 1
ATOM 693 C C . SER A 1 89 ? -3.056 -1.494 -1.740 1.00 91.94 89 SER A C 1
ATOM 695 O O . SER A 1 89 ? -2.794 -1.827 -0.584 1.00 91.94 89 SER A O 1
ATOM 697 N N . TYR A 1 90 ? -4.309 -1.297 -2.151 1.00 93.62 90 TYR A N 1
ATOM 698 C CA . TYR A 1 90 ? -5.479 -1.499 -1.306 1.00 93.62 90 TYR A CA 1
ATOM 699 C C . TYR A 1 90 ? -5.653 -2.975 -0.951 1.00 93.62 90 TYR A C 1
ATOM 701 O O . TYR A 1 90 ? -5.890 -3.289 0.211 1.00 93.62 90 TYR A O 1
ATOM 709 N N . PHE A 1 91 ? -5.482 -3.879 -1.921 1.00 95.44 91 PHE A N 1
ATOM 710 C CA . PHE A 1 91 ? -5.553 -5.321 -1.684 1.00 95.44 91 PHE A CA 1
ATOM 711 C C . PHE A 1 91 ? -4.510 -5.795 -0.666 1.00 95.44 91 PHE A C 1
ATOM 713 O O . PHE A 1 91 ? -4.866 -6.409 0.339 1.00 95.44 91 PHE A O 1
ATOM 720 N N . ALA A 1 92 ? -3.240 -5.448 -0.883 1.00 93.75 92 ALA A N 1
ATOM 721 C CA . ALA A 1 92 ? -2.151 -5.809 0.017 1.00 93.75 92 ALA A CA 1
ATOM 722 C C . ALA A 1 92 ? -2.336 -5.176 1.407 1.00 93.75 92 ALA A C 1
ATOM 724 O O . ALA A 1 92 ? -2.112 -5.831 2.420 1.00 93.75 92 ALA A O 1
ATOM 725 N N . THR A 1 93 ? -2.839 -3.937 1.478 1.00 92.38 93 THR A N 1
ATOM 726 C CA . THR A 1 93 ? -3.153 -3.289 2.761 1.00 92.38 93 THR A CA 1
ATOM 727 C C . THR A 1 93 ? -4.276 -3.997 3.512 1.00 92.38 93 THR A C 1
ATOM 729 O O . THR A 1 93 ? -4.163 -4.180 4.721 1.00 92.38 93 THR A O 1
ATOM 732 N N . LEU A 1 94 ? -5.349 -4.402 2.825 1.00 91.56 94 LEU A N 1
ATOM 733 C CA . LEU A 1 94 ? -6.434 -5.163 3.446 1.00 91.56 94 LEU A CA 1
ATOM 734 C C . LEU A 1 94 ? -5.949 -6.508 3.992 1.00 91.56 94 LEU A C 1
ATOM 736 O O . LEU A 1 94 ? -6.394 -6.906 5.060 1.00 91.56 94 LEU A O 1
ATOM 740 N N . ARG A 1 95 ? -5.061 -7.194 3.267 1.00 90.94 95 ARG A N 1
ATOM 741 C CA . ARG A 1 95 ? -4.579 -8.527 3.643 1.00 90.94 95 ARG A CA 1
ATOM 742 C C . ARG A 1 95 ? -3.535 -8.504 4.761 1.00 90.94 95 ARG A C 1
ATOM 744 O O . ARG A 1 95 ? -3.600 -9.350 5.641 1.00 90.94 95 ARG A O 1
ATOM 751 N N . HIS A 1 96 ? -2.592 -7.559 4.729 1.00 88.81 96 HIS A N 1
ATOM 752 C CA . HIS A 1 96 ? -1.456 -7.548 5.663 1.00 88.81 96 HIS A CA 1
ATOM 753 C C . HIS A 1 96 ? -1.629 -6.596 6.847 1.00 88.81 96 HIS A C 1
ATOM 755 O O . HIS A 1 96 ? -1.164 -6.887 7.944 1.00 88.81 96 HIS A O 1
ATOM 761 N N . TRP A 1 97 ? -2.269 -5.442 6.641 1.00 89.44 97 TRP A N 1
ATOM 762 C CA . TRP A 1 97 ? -2.306 -4.373 7.649 1.00 89.44 97 TRP A CA 1
ATOM 763 C C . TRP A 1 97 ? -3.643 -4.237 8.358 1.00 89.44 97 TRP A C 1
ATOM 765 O O . TRP A 1 97 ? -3.773 -3.446 9.291 1.00 89.44 97 TRP A O 1
ATOM 775 N N . ARG A 1 98 ? -4.659 -4.969 7.911 1.00 81.94 98 ARG A N 1
ATOM 776 C CA . ARG A 1 98 ? -5.975 -4.969 8.535 1.00 81.94 98 ARG A CA 1
ATOM 777 C C . ARG A 1 98 ? -6.312 -6.378 8.989 1.00 81.94 98 ARG A C 1
ATOM 779 O O . ARG A 1 98 ? -5.892 -7.353 8.386 1.00 81.94 98 ARG A O 1
ATOM 786 N N . ALA A 1 99 ? -7.136 -6.482 10.027 1.00 65.94 99 ALA A N 1
ATOM 787 C CA . ALA A 1 99 ? -7.624 -7.763 10.541 1.00 65.94 99 ALA A CA 1
ATOM 788 C C . ALA A 1 99 ? -8.610 -8.474 9.584 1.00 65.94 99 ALA A C 1
ATOM 790 O O . ALA A 1 99 ? -9.314 -9.400 9.986 1.00 65.94 99 ALA A O 1
ATOM 791 N N . GLU A 1 100 ? -8.729 -8.019 8.334 1.00 76.12 100 GLU A N 1
ATOM 792 C CA . GLU A 1 100 ? -9.643 -8.608 7.371 1.00 76.12 100 GLU A CA 1
ATOM 793 C C . GLU A 1 100 ? -9.056 -9.882 6.772 1.00 76.12 100 GLU A C 1
ATOM 795 O O . GLU A 1 100 ? -8.119 -9.863 5.981 1.00 76.12 100 GLU A O 1
ATOM 800 N N . GLN A 1 101 ? -9.685 -11.007 7.095 1.00 78.25 101 GLN A N 1
ATOM 801 C CA . GLN A 1 101 ? -9.353 -12.289 6.495 1.00 78.25 101 GLN A CA 1
ATOM 802 C C . GLN A 1 101 ? -9.966 -12.374 5.096 1.00 78.25 101 GLN A C 1
ATOM 804 O O . GLN A 1 101 ? -11.120 -12.764 4.906 1.00 78.25 101 GLN A O 1
ATOM 809 N N . LEU A 1 102 ? -9.187 -11.972 4.092 1.00 91.31 102 LEU A N 1
ATOM 810 C CA . LEU A 1 102 ? -9.521 -12.229 2.699 1.00 91.31 102 LEU A CA 1
ATOM 811 C C . LEU A 1 102 ? -9.421 -13.738 2.440 1.00 91.31 102 LEU A C 1
ATOM 813 O O . LEU A 1 102 ? -8.344 -14.327 2.534 1.00 91.31 102 LEU A O 1
ATOM 817 N N . ARG A 1 103 ? -10.549 -14.376 2.109 1.00 91.75 103 ARG A N 1
ATOM 818 C CA . ARG A 1 103 ? -10.563 -15.804 1.766 1.00 91.75 103 ARG A CA 1
ATOM 819 C C . ARG A 1 103 ? -9.663 -16.084 0.563 1.00 91.75 103 ARG A C 1
ATOM 821 O O . ARG A 1 103 ? -9.557 -15.259 -0.342 1.00 91.75 103 ARG A O 1
ATOM 828 N N . LYS A 1 104 ? -9.057 -17.266 0.523 1.00 94.12 104 LYS A N 1
ATOM 829 C CA . LYS A 1 104 ? -8.379 -17.737 -0.684 1.00 94.12 104 LYS A CA 1
ATOM 830 C C . LYS A 1 104 ? -9.412 -17.920 -1.804 1.00 94.12 104 LYS A C 1
ATOM 832 O O . LYS A 1 104 ? -10.502 -18.441 -1.554 1.00 94.12 104 LYS A O 1
ATOM 837 N N . ARG A 1 105 ? -9.091 -17.449 -3.009 1.00 95.38 105 ARG A N 1
ATOM 838 C CA . ARG A 1 105 ? -9.922 -17.597 -4.215 1.00 95.38 105 ARG A CA 1
ATOM 839 C C . ARG A 1 105 ? -9.268 -18.553 -5.208 1.00 95.38 105 ARG A C 1
ATOM 841 O O . ARG A 1 105 ? -8.124 -18.958 -5.039 1.00 95.38 105 ARG A O 1
ATOM 848 N N . ARG A 1 106 ? -9.971 -18.921 -6.275 1.00 95.94 106 ARG A N 1
ATOM 849 C CA . ARG A 1 106 ? -9.402 -19.820 -7.293 1.00 95.94 106 ARG A CA 1
ATOM 850 C C . ARG A 1 106 ? -8.337 -19.129 -8.141 1.00 95.94 106 ARG A C 1
ATOM 852 O O . ARG A 1 106 ? -7.368 -19.766 -8.543 1.00 95.94 106 ARG A O 1
ATOM 859 N N . LEU A 1 107 ? -8.521 -17.838 -8.413 1.00 96.75 107 LEU A N 1
ATOM 860 C CA . LEU A 1 107 ? -7.688 -17.076 -9.339 1.00 96.75 107 LEU A CA 1
ATOM 861 C C . LEU A 1 107 ? -7.330 -15.695 -8.776 1.00 96.75 107 LEU A C 1
ATOM 863 O O . LEU A 1 107 ? -8.188 -14.989 -8.255 1.00 96.75 107 LEU A O 1
ATOM 867 N N . LEU A 1 108 ? -6.075 -15.287 -8.926 1.00 97.62 108 LEU A N 1
ATOM 868 C CA . LEU A 1 108 ? -5.619 -13.912 -8.747 1.00 97.62 108 LEU A CA 1
ATOM 869 C C . LEU A 1 108 ? -5.024 -13.430 -10.067 1.00 97.62 108 LEU A C 1
ATOM 871 O O . LEU A 1 108 ? -4.048 -14.000 -10.545 1.00 97.62 108 LEU A O 1
ATOM 875 N N . ILE A 1 109 ? -5.591 -12.373 -10.634 1.00 96.94 109 ILE A N 1
ATOM 876 C CA . ILE A 1 109 ? -5.037 -11.672 -11.789 1.00 96.94 109 ILE A CA 1
ATOM 877 C C . ILE A 1 109 ? -4.432 -10.366 -11.287 1.00 96.94 109 ILE A C 1
ATOM 879 O O . ILE A 1 109 ? -5.135 -9.547 -10.697 1.00 96.94 109 ILE A O 1
ATOM 883 N N . VAL A 1 110 ? -3.141 -10.167 -11.534 1.00 96.38 110 VAL A N 1
ATOM 884 C CA . VAL A 1 110 ? -2.466 -8.883 -11.339 1.00 96.38 110 VAL A CA 1
ATOM 885 C C . VAL A 1 110 ? -2.201 -8.285 -12.706 1.00 96.38 110 VAL A C 1
ATOM 887 O O . VAL A 1 110 ? -1.365 -8.779 -13.464 1.00 96.38 110 VAL A O 1
ATOM 890 N N . ASP A 1 111 ? -2.946 -7.238 -13.020 1.00 94.25 111 ASP A N 1
ATOM 891 C CA . ASP A 1 111 ? -2.770 -6.454 -14.228 1.00 94.25 111 ASP A CA 1
ATOM 892 C C . ASP A 1 111 ? -1.674 -5.402 -14.026 1.00 94.25 111 ASP A C 1
ATOM 894 O O . ASP A 1 111 ? -1.454 -4.916 -12.913 1.00 94.25 111 ASP A O 1
ATOM 898 N N . GLU A 1 112 ? -0.963 -5.066 -15.097 1.00 92.56 112 GLU A N 1
ATOM 899 C CA . GLU A 1 112 ? 0.243 -4.229 -15.053 1.00 92.56 112 GLU A CA 1
ATOM 900 C C . GLU A 1 112 ? 1.266 -4.687 -13.998 1.00 92.56 112 GLU A C 1
ATOM 902 O O . GLU A 1 112 ? 1.879 -3.888 -13.278 1.00 92.56 112 GLU A O 1
ATOM 907 N N . ALA A 1 113 ? 1.472 -6.004 -13.924 1.00 94.25 113 ALA A N 1
ATOM 908 C CA . ALA A 1 113 ? 2.297 -6.665 -12.918 1.00 94.25 113 ALA A CA 1
ATOM 909 C C . ALA A 1 113 ? 3.784 -6.264 -12.959 1.00 94.25 113 ALA A C 1
ATOM 911 O O . ALA A 1 113 ? 4.508 -6.542 -12.006 1.00 94.25 113 ALA A O 1
ATOM 912 N N . HIS A 1 114 ? 4.241 -5.542 -13.989 1.00 92.94 114 HIS A N 1
ATOM 913 C CA . HIS A 1 114 ? 5.567 -4.914 -13.980 1.00 92.94 114 HIS A CA 1
ATOM 914 C C . HIS A 1 114 ? 5.739 -3.884 -12.848 1.00 92.94 114 HIS A C 1
ATOM 916 O O . HIS A 1 114 ? 6.863 -3.587 -12.462 1.00 92.94 114 HIS A O 1
ATOM 922 N N . ASN A 1 115 ? 4.641 -3.360 -12.290 1.00 93.62 115 ASN A N 1
ATOM 923 C CA . ASN A 1 115 ? 4.662 -2.457 -11.136 1.00 93.62 115 ASN A CA 1
ATOM 924 C C . ASN A 1 115 ? 4.494 -3.175 -9.791 1.00 93.62 115 ASN A C 1
ATOM 926 O O . ASN A 1 115 ? 4.498 -2.515 -8.754 1.00 93.62 115 ASN A O 1
ATOM 930 N N . LEU A 1 116 ? 4.290 -4.496 -9.777 1.00 94.50 116 LEU A N 1
ATOM 931 C CA . LEU A 1 116 ? 3.933 -5.217 -8.554 1.00 94.50 116 LEU A CA 1
ATOM 932 C C . LEU A 1 116 ? 5.026 -5.089 -7.488 1.00 94.50 116 LEU A C 1
ATOM 934 O O . LEU A 1 116 ? 4.717 -4.789 -6.340 1.00 94.50 116 LEU A O 1
ATOM 938 N N . GLU A 1 117 ? 6.295 -5.247 -7.866 1.00 94.69 117 GLU A N 1
ATOM 939 C CA . GLU A 1 117 ? 7.427 -5.113 -6.942 1.00 94.69 117 GLU A CA 1
ATOM 940 C C . GLU A 1 117 ? 7.431 -3.746 -6.245 1.00 94.69 117 GLU A C 1
ATOM 942 O O . GLU A 1 117 ? 7.384 -3.674 -5.017 1.00 94.69 117 GLU A O 1
ATOM 947 N N . SER A 1 118 ? 7.407 -2.654 -7.013 1.00 94.38 118 SER A N 1
ATOM 948 C CA . SER A 1 118 ? 7.447 -1.295 -6.460 1.00 94.38 118 SER A CA 1
ATOM 949 C C . SER A 1 118 ? 6.203 -0.963 -5.628 1.00 94.38 118 SER A C 1
ATOM 951 O O . SER A 1 118 ? 6.307 -0.290 -4.599 1.00 94.38 118 SER A O 1
ATOM 953 N N . GLN A 1 119 ? 5.033 -1.479 -6.018 1.00 95.06 119 GLN A N 1
ATOM 954 C CA . GLN A 1 119 ? 3.800 -1.363 -5.239 1.00 95.06 119 GLN A CA 1
ATOM 955 C C . GLN A 1 119 ? 3.910 -2.082 -3.892 1.00 95.06 119 GLN A C 1
ATOM 957 O O . GLN A 1 119 ? 3.497 -1.520 -2.877 1.00 95.06 119 GLN A O 1
ATOM 962 N N . LEU A 1 120 ? 4.478 -3.290 -3.856 1.00 95.56 120 LEU A N 1
ATOM 963 C CA . LEU A 1 120 ? 4.690 -4.022 -2.609 1.00 95.56 120 LEU A CA 1
ATOM 964 C C . LEU A 1 120 ? 5.727 -3.327 -1.729 1.00 95.56 120 LEU A C 1
ATOM 966 O O . LEU A 1 120 ? 5.453 -3.126 -0.549 1.00 95.56 120 LEU A O 1
ATOM 970 N N . VAL A 1 121 ? 6.851 -2.872 -2.293 1.00 95.88 121 VAL A N 1
ATOM 971 C CA . VAL A 1 121 ? 7.852 -2.088 -1.549 1.00 95.88 121 VAL A CA 1
ATOM 972 C C . VAL A 1 121 ? 7.164 -0.919 -0.845 1.00 95.88 121 VAL A C 1
ATOM 974 O O . VAL A 1 121 ? 7.281 -0.777 0.367 1.00 95.88 121 VAL A O 1
ATOM 977 N N . SER A 1 122 ? 6.349 -0.146 -1.570 1.00 94.69 122 SER A N 1
ATOM 978 C CA . SER A 1 122 ? 5.592 0.973 -0.998 1.00 94.69 122 SER A CA 1
ATOM 979 C C . SER A 1 122 ? 4.621 0.559 0.117 1.00 94.69 122 SER A C 1
ATOM 981 O O . SER A 1 122 ? 4.481 1.291 1.096 1.00 94.69 122 SER A O 1
ATOM 983 N N . VAL A 1 123 ? 3.955 -0.595 0.002 1.00 95.06 123 VAL A N 1
ATOM 984 C CA . VAL A 1 123 ? 3.021 -1.096 1.027 1.00 95.06 123 VAL A CA 1
ATOM 985 C C . VAL A 1 123 ? 3.742 -1.435 2.333 1.00 95.06 123 VAL A C 1
ATOM 987 O O . VAL A 1 123 ? 3.175 -1.175 3.402 1.00 95.06 123 VAL A O 1
ATOM 990 N N . PHE A 1 124 ? 4.957 -1.987 2.242 1.00 94.81 124 PHE A N 1
ATOM 991 C CA . PHE A 1 124 ? 5.756 -2.454 3.380 1.00 94.81 124 PHE A CA 1
ATOM 992 C C . PHE A 1 124 ? 6.740 -1.424 3.947 1.00 94.81 124 PHE A C 1
ATOM 994 O O . PHE A 1 124 ? 7.215 -1.611 5.065 1.00 94.81 124 PHE A O 1
ATOM 1001 N N . THR A 1 125 ? 7.005 -0.325 3.241 1.00 95.94 125 THR A N 1
ATOM 1002 C CA . THR A 1 125 ? 7.817 0.781 3.762 1.00 95.94 125 THR A CA 1
ATOM 1003 C C . THR A 1 125 ? 7.191 1.396 5.015 1.00 95.94 125 THR A C 1
ATOM 1005 O O . THR A 1 125 ? 6.023 1.800 5.007 1.00 95.94 125 THR A O 1
ATOM 1008 N N . ALA A 1 126 ? 7.990 1.538 6.075 1.00 95.69 126 ALA A N 1
ATOM 1009 C CA . ALA A 1 126 ? 7.656 2.362 7.231 1.00 95.69 126 ALA A CA 1
ATOM 1010 C C . ALA A 1 126 ? 8.209 3.777 7.011 1.00 95.69 126 ALA A C 1
ATOM 1012 O O . ALA A 1 126 ? 9.422 3.979 6.989 1.00 95.69 126 ALA A O 1
ATOM 1013 N N . ALA A 1 127 ? 7.318 4.749 6.813 1.00 96.12 127 ALA A N 1
ATOM 1014 C CA . ALA A 1 127 ? 7.678 6.141 6.563 1.00 96.12 127 ALA A CA 1
ATOM 1015 C C . ALA A 1 127 ? 7.330 7.019 7.769 1.00 96.12 127 ALA A C 1
ATOM 1017 O O . ALA A 1 127 ? 6.240 6.913 8.328 1.00 96.12 127 ALA A O 1
ATOM 1018 N N . PHE A 1 128 ? 8.243 7.922 8.120 1.00 96.06 128 PHE A N 1
ATOM 1019 C CA . PHE A 1 128 ? 8.131 8.832 9.256 1.00 96.06 128 PHE A CA 1
ATOM 1020 C C . PHE A 1 128 ? 8.378 10.280 8.807 1.00 96.06 128 PHE A C 1
ATOM 1022 O O . PHE A 1 128 ? 9.509 10.777 8.864 1.00 96.06 128 PHE A O 1
ATOM 1029 N N . PRO A 1 129 ? 7.336 10.973 8.316 1.00 95.81 129 PRO A N 1
ATOM 1030 C CA . PRO A 1 129 ? 7.390 12.403 8.034 1.00 95.81 129 PRO A CA 1
ATOM 1031 C C . PRO A 1 129 ? 7.690 13.223 9.296 1.00 95.81 129 PRO A C 1
ATOM 1033 O O . PRO A 1 129 ? 7.255 12.862 10.390 1.00 95.81 129 PRO A O 1
ATOM 1036 N N . LEU A 1 130 ? 8.357 14.374 9.148 1.00 94.12 130 LEU A N 1
ATOM 1037 C CA . LEU A 1 130 ? 8.796 15.210 10.280 1.00 94.12 130 LEU A CA 1
ATOM 1038 C C . LEU A 1 130 ? 7.664 15.592 11.252 1.00 94.12 130 LEU A C 1
ATOM 1040 O O . LEU A 1 130 ? 7.876 15.678 12.461 1.00 94.12 130 LEU A O 1
ATOM 1044 N N . GLU A 1 131 ? 6.465 15.863 10.738 1.00 93.19 131 GLU A N 1
ATOM 1045 C CA . GLU A 1 131 ? 5.304 16.190 11.573 1.00 93.19 131 GLU A CA 1
ATOM 1046 C C . GLU A 1 131 ? 4.955 15.034 12.521 1.00 93.19 131 GLU A C 1
ATOM 1048 O O . GLU A 1 131 ? 4.803 15.238 13.726 1.00 93.19 131 GLU A O 1
ATOM 1053 N N . GLN A 1 132 ? 4.926 13.809 11.991 1.00 93.38 132 GLN A N 1
ATOM 1054 C CA . GLN A 1 132 ? 4.661 12.601 12.767 1.00 93.38 132 GLN A CA 1
ATOM 1055 C C . GLN A 1 132 ? 5.800 12.323 13.743 1.00 93.38 132 GLN A C 1
ATOM 1057 O O . GLN A 1 132 ? 5.543 11.990 14.900 1.00 93.38 132 GLN A O 1
ATOM 1062 N N . THR A 1 133 ? 7.061 12.531 13.339 1.00 94.19 133 THR A N 1
ATOM 1063 C CA . THR A 1 133 ? 8.165 12.281 14.268 1.00 94.19 133 THR A CA 1
ATOM 1064 C C . THR A 1 133 ? 8.148 13.241 15.454 1.00 94.19 133 THR A C 1
ATOM 1066 O O . THR A 1 133 ? 8.395 12.835 16.588 1.00 94.19 133 THR A O 1
ATOM 1069 N N . ARG A 1 134 ? 7.792 14.509 15.221 1.00 94.12 134 ARG A N 1
ATOM 1070 C CA . ARG A 1 134 ? 7.595 15.494 16.291 1.00 94.12 134 ARG A CA 1
ATOM 1071 C C . ARG A 1 134 ? 6.484 15.077 17.246 1.00 94.12 134 ARG A C 1
ATOM 1073 O O . ARG A 1 134 ? 6.685 15.162 18.454 1.00 94.12 134 ARG A O 1
ATOM 1080 N N . ALA A 1 135 ? 5.359 14.606 16.715 1.00 92.25 135 ALA A N 1
ATOM 1081 C CA . ALA A 1 135 ? 4.226 14.165 17.523 1.00 92.25 135 ALA A CA 1
ATOM 1082 C C . ALA A 1 135 ? 4.549 12.916 18.364 1.00 92.25 135 ALA A C 1
ATOM 1084 O O . ALA A 1 135 ? 4.171 12.836 19.529 1.00 92.25 135 ALA A O 1
ATOM 1085 N N . TRP A 1 136 ? 5.261 11.945 17.792 1.00 94.19 136 TRP A N 1
ATOM 1086 C CA . TRP A 1 136 ? 5.425 10.613 18.386 1.00 94.19 136 TRP A CA 1
ATOM 1087 C C . TRP A 1 136 ? 6.740 10.405 19.139 1.00 94.19 136 TRP A C 1
ATOM 1089 O O . TRP A 1 136 ? 6.801 9.611 20.081 1.00 94.19 136 TRP A O 1
ATOM 1099 N N . PHE A 1 137 ? 7.795 11.113 18.733 1.00 92.88 137 PHE A N 1
ATOM 1100 C CA . PHE A 1 137 ? 9.145 10.994 19.290 1.00 92.88 137 PHE A CA 1
ATOM 1101 C C . PHE A 1 137 ? 9.659 12.292 19.919 1.00 92.88 137 PHE A C 1
ATOM 1103 O O . PHE A 1 137 ? 10.746 12.300 20.489 1.00 92.88 137 PHE A O 1
ATOM 1110 N N . GLY A 1 138 ? 8.886 13.382 19.861 1.00 93.00 138 GLY A N 1
ATOM 1111 C CA . GLY A 1 138 ? 9.260 14.674 20.440 1.00 93.00 138 GLY A CA 1
ATOM 1112 C C . GLY A 1 138 ? 10.243 15.486 19.590 1.00 93.00 138 GLY A C 1
ATOM 1113 O O . GLY A 1 138 ? 10.724 16.526 20.036 1.00 93.00 138 GLY A O 1
ATOM 1114 N N . GLY A 1 139 ? 10.550 15.051 18.365 1.00 93.44 139 GLY A N 1
ATOM 1115 C CA . GLY A 1 139 ? 11.494 15.742 17.491 1.00 93.44 139 GLY A CA 1
ATOM 1116 C C . GLY A 1 139 ? 11.785 14.998 16.186 1.00 93.44 139 GLY A C 1
ATOM 1117 O O . GLY A 1 139 ? 11.120 14.012 15.866 1.00 93.44 139 GLY A O 1
ATOM 1118 N N . PRO A 1 140 ? 12.754 15.475 15.386 1.00 93.25 140 PRO A N 1
ATOM 1119 C CA . PRO A 1 140 ? 13.314 14.672 14.305 1.00 93.25 140 PRO A CA 1
ATOM 1120 C C . PRO A 1 140 ? 14.014 13.434 14.881 1.00 93.25 140 PRO A C 1
ATOM 1122 O O . PRO A 1 140 ? 14.670 13.516 15.920 1.00 93.25 140 PRO A O 1
ATOM 1125 N N . LEU A 1 141 ? 13.898 12.299 14.191 1.00 94.12 141 LEU A N 1
ATOM 1126 C CA . LEU A 1 141 ? 14.642 11.094 14.555 1.00 94.12 141 LEU A CA 1
ATOM 1127 C C . LEU A 1 141 ? 16.150 11.304 14.318 1.00 94.12 141 LEU A C 1
ATOM 1129 O O . LEU A 1 141 ? 16.519 12.024 13.376 1.00 94.12 141 LEU A O 1
ATOM 1133 N N . PRO A 1 142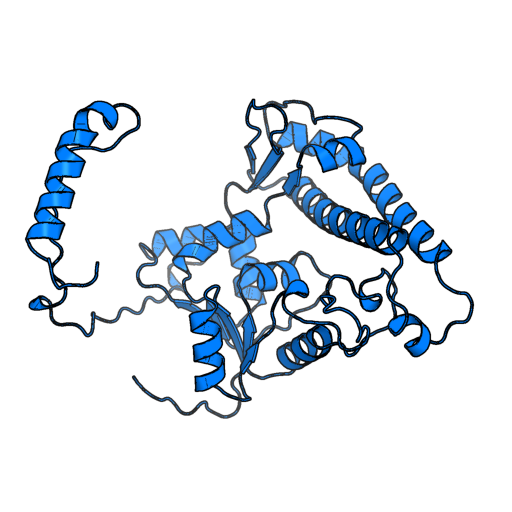 ? 17.020 10.704 15.156 1.00 94.12 142 PRO A N 1
ATOM 1134 C CA . PRO A 1 142 ? 18.465 10.776 14.972 1.00 94.12 142 PRO A CA 1
ATOM 1135 C C . PRO A 1 142 ? 18.873 10.117 13.653 1.00 94.12 142 PRO A C 1
ATOM 1137 O O . PRO A 1 142 ? 18.192 9.224 13.156 1.00 94.12 142 PRO A O 1
ATOM 1140 N N . ARG A 1 143 ? 20.002 10.555 13.086 1.00 93.62 143 ARG A N 1
ATOM 1141 C CA . ARG A 1 143 ? 20.602 9.907 11.916 1.00 93.62 143 ARG A CA 1
ATOM 1142 C C . ARG A 1 143 ? 21.485 8.761 12.388 1.00 93.62 143 ARG A C 1
ATOM 1144 O O . ARG A 1 143 ? 22.591 9.006 12.859 1.00 93.62 143 ARG A O 1
ATOM 1151 N N . LEU A 1 144 ? 20.957 7.551 12.279 1.00 94.94 144 LEU A N 1
ATOM 1152 C CA . LEU A 1 144 ? 21.644 6.307 12.615 1.00 94.94 144 LEU A CA 1
ATOM 1153 C C . LEU A 1 144 ? 22.298 5.692 11.368 1.00 94.94 144 LEU A C 1
ATOM 1155 O O . LEU A 1 144 ? 21.933 6.045 10.240 1.00 94.94 144 LEU A O 1
ATOM 1159 N N . GLY A 1 145 ? 23.301 4.842 11.580 1.00 88.50 145 GLY A N 1
ATOM 1160 C CA . GLY A 1 145 ? 24.169 4.284 10.544 1.00 88.50 145 GLY A CA 1
ATOM 1161 C C . GLY A 1 145 ? 23.526 3.167 9.727 1.00 88.50 145 GLY A C 1
ATOM 1162 O O . GLY A 1 145 ? 23.792 3.068 8.529 1.00 88.50 145 GLY A O 1
ATOM 1163 N N . ASP A 1 146 ? 22.656 2.367 10.341 1.00 92.12 146 ASP A N 1
ATOM 1164 C CA . ASP A 1 146 ? 22.010 1.226 9.696 1.00 92.12 146 ASP A CA 1
ATOM 1165 C C . ASP A 1 146 ? 20.594 0.957 10.229 1.00 92.12 146 ASP A C 1
ATOM 1167 O O . ASP A 1 146 ? 20.076 1.655 11.104 1.00 92.12 146 ASP A O 1
ATOM 1171 N N . ALA A 1 147 ? 19.931 -0.038 9.637 1.00 94.94 147 ALA A N 1
ATOM 1172 C CA . ALA A 1 147 ? 18.574 -0.415 9.998 1.00 94.94 147 ALA A CA 1
ATOM 1173 C C . ALA A 1 147 ? 18.473 -1.044 11.398 1.00 94.94 147 ALA A C 1
ATOM 1175 O O . ALA A 1 147 ? 17.438 -0.883 12.039 1.00 94.94 147 ALA A O 1
ATOM 1176 N N . ASP A 1 148 ? 19.506 -1.717 11.903 1.00 95.25 148 ASP A N 1
ATOM 1177 C CA . ASP A 1 148 ? 19.449 -2.389 13.204 1.00 95.25 148 ASP A CA 1
ATOM 1178 C C . ASP A 1 148 ? 19.493 -1.388 14.360 1.00 95.25 148 ASP A C 1
ATOM 1180 O O . ASP A 1 148 ? 18.770 -1.541 15.348 1.00 95.25 148 ASP A O 1
ATO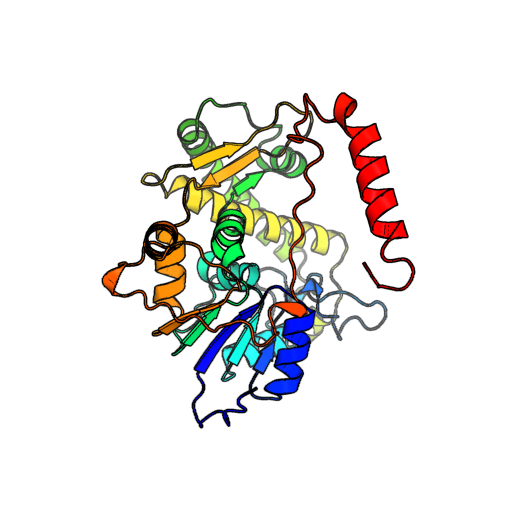M 1184 N N . GLU A 1 149 ? 20.229 -0.289 14.201 1.00 96.44 149 GLU A N 1
ATOM 1185 C CA . GLU A 1 149 ? 20.165 0.835 15.134 1.00 96.44 149 GLU A CA 1
ATOM 1186 C C . GLU A 1 149 ? 18.753 1.458 15.173 1.00 96.44 149 GLU A C 1
ATOM 1188 O O . GLU A 1 149 ? 18.215 1.721 16.254 1.00 96.44 149 GLU A O 1
ATOM 1193 N N . TYR A 1 150 ? 18.094 1.638 14.016 1.00 97.00 150 TYR A N 1
ATOM 1194 C CA . TYR A 1 150 ? 16.688 2.074 13.995 1.00 97.00 150 TYR A CA 1
ATOM 1195 C C . TYR A 1 150 ? 15.748 1.022 14.583 1.00 97.00 150 TYR A C 1
ATOM 1197 O O . TYR A 1 150 ? 14.768 1.387 15.225 1.00 97.00 150 TYR A O 1
ATOM 1205 N N . ARG A 1 151 ? 16.021 -0.270 14.395 1.00 96.69 151 ARG A N 1
ATOM 1206 C CA . ARG A 1 151 ? 15.226 -1.368 14.960 1.00 96.69 151 ARG A CA 1
ATOM 1207 C C . ARG A 1 151 ? 15.226 -1.323 16.480 1.00 96.69 151 ARG A C 1
ATOM 1209 O O . ARG A 1 151 ? 14.155 -1.410 17.080 1.00 96.69 151 ARG A O 1
ATOM 1216 N N . ALA A 1 152 ? 16.394 -1.131 17.090 1.00 96.44 152 ALA A N 1
ATOM 1217 C CA . ALA A 1 152 ? 16.519 -0.934 18.531 1.00 96.44 152 ALA A CA 1
ATOM 1218 C C . ALA A 1 152 ? 15.747 0.316 18.990 1.00 96.44 152 ALA A C 1
ATOM 1220 O O . ALA A 1 152 ? 14.897 0.220 19.873 1.00 96.44 152 ALA A O 1
ATOM 1221 N N . LEU A 1 153 ? 15.944 1.455 18.312 1.00 96.56 153 LEU A N 1
ATOM 1222 C CA . LEU A 1 153 ? 15.239 2.703 18.627 1.00 96.56 153 LEU A CA 1
ATOM 1223 C C . LEU A 1 153 ? 13.711 2.557 18.549 1.00 96.56 153 LEU A C 1
ATOM 1225 O O . LEU A 1 153 ? 12.984 3.057 19.407 1.00 96.56 153 LEU A O 1
ATOM 1229 N N . MET A 1 154 ? 13.206 1.900 17.505 1.00 96.88 154 MET A N 1
ATOM 1230 C CA . MET A 1 154 ? 11.773 1.683 17.329 1.00 96.88 154 MET A CA 1
ATOM 1231 C C . MET A 1 154 ? 11.211 0.760 18.410 1.00 96.88 154 MET A C 1
ATOM 1233 O O . MET A 1 154 ? 10.131 1.038 18.935 1.00 96.88 154 MET A O 1
ATOM 1237 N N . ARG A 1 155 ? 11.950 -0.295 18.779 1.00 96.81 155 ARG A N 1
ATOM 1238 C CA . ARG A 1 155 ? 11.567 -1.232 19.843 1.00 96.81 155 ARG A CA 1
ATOM 1239 C C . ARG A 1 155 ? 11.398 -0.522 21.186 1.00 96.81 155 ARG A C 1
ATOM 1241 O O . ARG A 1 155 ? 10.374 -0.716 21.832 1.00 96.81 155 ARG A O 1
ATOM 1248 N N . ASP A 1 156 ? 12.318 0.373 21.538 1.00 96.81 156 ASP A N 1
ATOM 1249 C CA . ASP A 1 156 ? 12.260 1.171 22.775 1.00 96.81 156 ASP A CA 1
ATOM 1250 C C . ASP A 1 156 ? 11.053 2.128 22.832 1.00 96.81 156 ASP A C 1
ATOM 1252 O O . ASP A 1 156 ? 10.679 2.634 23.893 1.00 96.81 156 ASP A O 1
ATOM 1256 N N . HIS A 1 157 ? 10.432 2.409 21.685 1.00 96.12 157 HIS A N 1
ATOM 1257 C CA . HIS A 1 157 ? 9.285 3.302 21.580 1.00 96.12 157 HIS A CA 1
ATOM 1258 C C . HIS A 1 157 ? 7.940 2.591 21.416 1.00 96.12 157 HIS A C 1
ATOM 1260 O O . HIS A 1 157 ? 6.917 3.262 21.572 1.00 96.12 157 HIS A O 1
ATOM 1266 N N . LEU A 1 158 ? 7.911 1.277 21.161 1.00 96.38 158 LEU A N 1
ATOM 1267 C CA . LEU A 1 158 ? 6.677 0.518 20.918 1.00 96.38 158 LEU A CA 1
ATOM 1268 C C . LEU A 1 158 ? 5.644 0.713 22.033 1.00 96.38 158 LEU A C 1
ATOM 1270 O O . LEU A 1 158 ? 4.558 1.224 21.758 1.00 96.38 158 LEU A O 1
ATOM 1274 N N . ASP A 1 159 ? 6.009 0.433 23.287 1.00 97.12 159 ASP A N 1
ATOM 1275 C CA . ASP A 1 159 ? 5.102 0.543 24.440 1.00 97.12 159 ASP A CA 1
ATOM 1276 C C . ASP A 1 159 ? 4.510 1.955 24.586 1.00 97.12 159 ASP A C 1
ATOM 1278 O O . ASP A 1 159 ? 3.330 2.139 24.897 1.00 97.12 159 ASP A O 1
ATOM 1282 N N . ARG A 1 160 ? 5.319 2.990 24.324 1.00 96.69 160 ARG A N 1
ATOM 1283 C CA . ARG A 1 160 ? 4.870 4.388 24.391 1.00 96.69 160 ARG A CA 1
ATOM 1284 C C . ARG A 1 160 ? 3.872 4.710 23.279 1.00 96.69 160 ARG A C 1
ATOM 1286 O O . ARG A 1 160 ? 2.884 5.401 23.533 1.00 96.69 160 ARG A O 1
ATOM 1293 N N . LEU A 1 161 ? 4.136 4.257 22.054 1.00 97.38 161 LEU A N 1
ATOM 1294 C CA . LEU A 1 161 ? 3.257 4.483 20.903 1.00 97.38 161 LEU A CA 1
ATOM 1295 C C . LEU A 1 161 ? 1.939 3.715 21.050 1.00 97.38 161 LEU A C 1
ATOM 1297 O O . LEU A 1 161 ? 0.879 4.262 20.755 1.00 97.38 161 LEU A O 1
ATOM 1301 N N . GLU A 1 162 ? 1.994 2.498 21.585 1.00 97.44 162 GLU A N 1
ATOM 1302 C CA . GLU A 1 162 ? 0.825 1.699 21.963 1.00 97.44 162 GLU A CA 1
ATOM 1303 C C . GLU A 1 162 ? -0.018 2.410 23.022 1.00 97.44 162 GLU A C 1
ATOM 1305 O O . GLU A 1 162 ? -1.216 2.623 22.827 1.00 97.44 162 GLU A O 1
ATOM 1310 N N . GLY A 1 163 ? 0.617 2.900 24.090 1.00 97.69 163 GLY A N 1
ATOM 1311 C CA . GLY A 1 163 ? -0.061 3.695 25.112 1.00 97.69 163 GLY A CA 1
ATOM 1312 C C . GLY A 1 163 ? -0.688 4.982 24.558 1.00 97.69 163 GLY A C 1
ATOM 1313 O O . GLY A 1 163 ? -1.770 5.388 25.002 1.00 97.69 163 GLY A O 1
ATOM 1314 N N . ARG A 1 164 ? -0.060 5.627 23.562 1.00 96.75 164 ARG A N 1
ATOM 1315 C CA . ARG A 1 164 ? -0.650 6.784 22.866 1.00 96.75 164 ARG A CA 1
ATOM 1316 C C . ARG A 1 164 ? -1.869 6.378 22.041 1.00 96.75 164 ARG A C 1
ATOM 1318 O O . ARG A 1 164 ? -2.880 7.072 22.126 1.00 96.75 164 ARG A O 1
ATOM 1325 N N . LEU A 1 165 ? -1.810 5.266 21.309 1.00 96.81 165 LEU A N 1
ATOM 1326 C CA . LEU A 1 165 ? -2.944 4.747 20.539 1.00 96.81 165 LEU A CA 1
ATOM 1327 C C . LEU A 1 165 ? -4.144 4.434 21.450 1.00 96.81 165 LEU A C 1
ATOM 1329 O O . LEU A 1 165 ? -5.263 4.870 21.176 1.00 96.81 165 LEU A O 1
ATOM 1333 N N . ASP A 1 166 ? -3.901 3.787 22.591 1.00 96.94 166 ASP A N 1
ATOM 1334 C CA . ASP A 1 166 ? -4.930 3.520 23.603 1.00 96.94 166 ASP A CA 1
ATOM 1335 C C . ASP A 1 166 ? -5.505 4.802 24.215 1.00 96.94 166 ASP A C 1
ATOM 1337 O O . ASP A 1 166 ? -6.693 4.882 24.540 1.00 96.94 166 ASP A O 1
ATOM 1341 N N . THR A 1 167 ? -4.667 5.824 24.392 1.00 96.88 167 THR A N 1
ATOM 1342 C CA . THR A 1 167 ? -5.097 7.140 24.877 1.00 96.88 167 THR A CA 1
ATOM 1343 C C . THR A 1 167 ? -6.014 7.823 23.868 1.00 96.88 167 THR A C 1
ATOM 1345 O O . THR A 1 167 ? -7.107 8.230 24.253 1.00 96.88 167 THR A O 1
ATOM 1348 N N . LEU A 1 168 ? -5.646 7.846 22.583 1.00 96.38 168 LEU A N 1
ATOM 1349 C CA . LEU A 1 168 ? -6.498 8.359 21.503 1.00 96.38 168 LEU A CA 1
ATOM 1350 C C . LEU A 1 168 ? -7.843 7.623 21.446 1.00 96.38 168 LEU A C 1
ATOM 1352 O O . LEU A 1 168 ? -8.896 8.245 21.313 1.00 96.38 168 LEU A O 1
ATOM 1356 N N . GLY A 1 169 ? -7.833 6.296 21.608 1.00 94.81 169 GLY A N 1
ATOM 1357 C CA . GLY A 1 169 ? -9.056 5.497 21.684 1.00 94.81 169 GLY A CA 1
ATOM 1358 C C . GLY A 1 169 ? -9.957 5.879 22.866 1.00 94.81 169 GLY A C 1
ATOM 1359 O O . GLY A 1 169 ? -11.179 5.933 22.716 1.00 94.81 169 GLY A O 1
ATOM 1360 N N . ARG A 1 170 ? -9.376 6.177 24.037 1.00 94.12 170 ARG A N 1
ATOM 1361 C CA . ARG A 1 170 ? -10.114 6.640 25.226 1.00 94.12 170 ARG A CA 1
ATOM 1362 C C . ARG A 1 170 ? -10.635 8.068 25.082 1.00 94.12 170 ARG A C 1
ATOM 1364 O O . ARG A 1 170 ? -11.764 8.317 25.488 1.00 94.12 170 ARG A O 1
ATOM 1371 N N . GLU A 1 171 ? -9.853 8.975 24.501 1.00 95.19 171 GLU A N 1
ATOM 1372 C CA . GLU A 1 171 ? -10.272 10.350 24.191 1.00 95.19 171 GLU A CA 1
ATOM 1373 C C . GLU A 1 171 ? -11.469 10.340 23.232 1.00 95.19 171 GLU A C 1
ATOM 1375 O O . GLU A 1 171 ? -12.494 10.962 23.509 1.00 95.19 171 GLU A O 1
ATOM 1380 N N . LEU A 1 172 ? -11.402 9.527 22.173 1.00 93.44 172 LEU A N 1
ATOM 1381 C CA . LEU A 1 172 ? -12.536 9.302 21.280 1.00 93.44 172 LEU A CA 1
ATOM 1382 C C . LEU A 1 172 ? -13.745 8.745 22.037 1.00 93.44 172 LEU A C 1
ATOM 1384 O O . LEU A 1 172 ? -14.860 9.209 21.799 1.00 93.44 172 LEU A O 1
ATOM 1388 N N . GLU A 1 173 ? -13.553 7.784 22.951 1.00 90.31 173 GLU A N 1
ATOM 1389 C CA . GLU A 1 173 ? -14.637 7.230 23.779 1.00 90.31 173 GLU A CA 1
ATOM 1390 C C . GLU A 1 173 ? -15.267 8.233 24.740 1.00 90.31 173 GLU A C 1
ATOM 1392 O O . GLU A 1 173 ? -16.487 8.227 24.885 1.00 90.31 173 GLU A O 1
ATOM 1397 N N . ALA A 1 174 ? -14.486 9.149 25.306 1.00 91.25 174 ALA A N 1
ATOM 1398 C CA . ALA A 1 174 ? -14.996 10.219 26.157 1.00 91.25 174 ALA A CA 1
ATOM 1399 C C . ALA A 1 174 ? -15.892 11.212 25.396 1.00 91.25 174 ALA A C 1
ATOM 1401 O O . ALA A 1 174 ? -16.830 11.753 25.977 1.00 91.25 174 ALA A O 1
ATOM 1402 N N . LEU A 1 175 ? -15.651 11.410 24.094 1.00 89.94 175 LEU A N 1
ATOM 1403 C CA . LEU A 1 175 ? -16.495 12.241 23.226 1.00 89.94 175 LEU A CA 1
ATOM 1404 C C . LEU A 1 175 ? -17.792 11.539 22.790 1.00 89.94 175 LEU A C 1
ATOM 1406 O O . LEU A 1 175 ? -18.638 12.150 22.138 1.00 89.94 175 LEU A O 1
ATOM 1410 N N . ARG A 1 176 ? -17.987 10.257 23.137 1.00 84.06 176 ARG A N 1
ATOM 1411 C CA . ARG A 1 176 ? -19.189 9.515 22.744 1.00 84.06 176 ARG A CA 1
ATOM 1412 C C . ARG A 1 176 ? -20.434 10.078 23.435 1.00 84.06 176 ARG A C 1
ATOM 1414 O O . ARG A 1 176 ? -20.483 10.103 24.664 1.00 84.06 176 ARG A O 1
ATOM 1421 N N . PRO A 1 177 ? -21.509 10.392 22.692 1.00 77.75 177 PRO A N 1
ATOM 1422 C CA . PRO A 1 177 ? -22.790 10.715 23.307 1.00 77.75 177 PRO A CA 1
ATOM 1423 C C . PRO A 1 177 ? -23.345 9.513 24.091 1.00 77.75 177 PRO A C 1
ATOM 1425 O O . PRO A 1 177 ? -23.585 8.441 23.524 1.00 77.75 177 PRO A O 1
ATOM 1428 N N . SER A 1 178 ? -23.564 9.685 25.397 1.00 75.19 178 SER A N 1
ATOM 1429 C CA . SER A 1 178 ? -24.129 8.650 26.271 1.00 75.19 178 SER A CA 1
ATOM 1430 C C . SER A 1 178 ? -25.523 8.219 25.807 1.00 75.19 178 SER A C 1
ATOM 1432 O O . SER A 1 178 ? -26.411 9.048 25.627 1.00 75.19 178 SER A O 1
ATOM 1434 N N . GLY A 1 179 ? -25.732 6.909 25.645 1.00 72.94 179 GLY A N 1
ATOM 1435 C CA . GLY A 1 179 ? -27.050 6.336 25.341 1.00 72.94 179 GLY A CA 1
ATOM 1436 C C . GLY A 1 179 ? -27.561 6.556 23.911 1.00 72.94 179 GLY A C 1
ATOM 1437 O O . GLY A 1 179 ? -28.708 6.214 23.629 1.00 72.94 179 GLY A O 1
ATOM 1438 N N . ALA A 1 180 ? -26.745 7.091 22.995 1.00 72.81 180 ALA A N 1
ATOM 1439 C CA . ALA A 1 180 ? -27.150 7.239 21.599 1.00 72.81 180 ALA A CA 1
ATOM 1440 C C . ALA A 1 180 ? -27.283 5.871 20.909 1.00 72.81 180 ALA A C 1
ATOM 1442 O O . ALA A 1 180 ? -26.340 5.075 20.867 1.00 72.81 180 ALA A O 1
ATOM 1443 N N . ALA A 1 181 ? -28.453 5.612 20.320 1.00 84.38 181 ALA A N 1
ATOM 1444 C CA . ALA A 1 181 ? -28.656 4.462 19.445 1.00 84.38 181 ALA A CA 1
ATOM 1445 C C . ALA A 1 181 ? -27.708 4.528 18.231 1.00 84.38 181 ALA A C 1
ATOM 1447 O O . ALA A 1 181 ? -27.373 5.614 17.755 1.00 84.38 181 ALA A O 1
ATOM 1448 N N . ALA A 1 182 ? -27.317 3.367 17.695 1.00 83.94 182 ALA A N 1
ATOM 1449 C CA . ALA A 1 182 ? -26.345 3.264 16.600 1.00 83.94 182 ALA A CA 1
ATOM 1450 C C . ALA A 1 182 ? -26.693 4.140 15.379 1.00 83.94 182 ALA A C 1
ATOM 1452 O O . ALA A 1 182 ? -25.819 4.804 14.830 1.00 83.94 182 ALA A O 1
ATOM 1453 N N . GLU A 1 183 ? -27.968 4.201 14.987 1.00 84.56 183 GLU A N 1
ATOM 1454 C CA . GLU A 1 183 ? -28.407 5.025 13.851 1.00 84.56 183 GLU A CA 1
ATOM 1455 C C . GLU A 1 183 ? -28.313 6.530 14.121 1.00 84.56 183 GLU A C 1
ATOM 1457 O O . GLU A 1 183 ? -27.904 7.295 13.245 1.00 84.56 183 GLU A O 1
ATOM 1462 N N . SER A 1 184 ? -28.632 6.961 15.344 1.00 84.56 184 SER A N 1
ATOM 1463 C CA . SER A 1 184 ? -28.457 8.358 15.749 1.00 84.56 184 SER A CA 1
ATOM 1464 C C . SER A 1 184 ? -26.975 8.728 15.737 1.00 84.56 184 SER A C 1
ATOM 1466 O O . SER A 1 184 ? -26.604 9.756 15.174 1.00 84.56 184 SER A O 1
ATOM 1468 N N . PHE A 1 185 ? -26.120 7.838 16.246 1.00 85.75 185 PHE A N 1
ATOM 1469 C CA . PHE A 1 185 ? -24.672 8.010 16.241 1.00 85.75 185 PHE A CA 1
ATOM 1470 C C . PHE A 1 185 ? -24.105 8.185 14.824 1.00 85.75 185 PHE A C 1
ATOM 1472 O O . PHE A 1 185 ? -23.328 9.100 14.575 1.00 85.75 185 PHE A O 1
ATOM 1479 N N . LEU A 1 186 ? -24.527 7.352 13.868 1.00 87.31 186 LEU A N 1
ATOM 1480 C CA . LEU A 1 186 ? -24.051 7.421 12.480 1.00 87.31 186 LEU A CA 1
ATOM 1481 C C . LEU A 1 186 ? -24.524 8.662 11.716 1.00 87.31 186 LEU A C 1
ATOM 1483 O O . LEU A 1 186 ? -23.894 9.041 10.727 1.00 87.31 186 LEU A O 1
ATOM 1487 N N . SER A 1 187 ? -25.636 9.259 12.138 1.00 84.69 187 SER A N 1
ATOM 1488 C CA . SER A 1 187 ? -26.260 10.395 11.450 1.00 84.69 187 SER A CA 1
ATOM 1489 C C . SER A 1 187 ? -25.688 11.745 11.891 1.00 84.69 187 SER A C 1
ATOM 1491 O O . SER A 1 187 ? -25.881 12.743 11.204 1.00 84.69 187 SER A O 1
ATOM 1493 N N . MET A 1 188 ? -24.938 11.782 12.995 1.00 82.44 188 MET A N 1
ATOM 1494 C CA . MET A 1 188 ? -24.226 12.979 13.437 1.00 82.44 188 MET A CA 1
ATOM 1495 C C . MET A 1 188 ? -22.858 13.063 12.739 1.00 82.44 188 MET A C 1
ATOM 1497 O O . MET A 1 188 ? -22.081 12.102 12.802 1.00 82.44 188 MET A O 1
ATOM 1501 N N . PRO A 1 189 ? -22.543 14.160 12.027 1.00 82.38 189 PRO A N 1
ATOM 1502 C CA . PRO A 1 189 ? -21.202 14.351 11.488 1.00 82.38 189 PRO A CA 1
ATOM 1503 C C . PRO A 1 189 ? -20.206 14.525 12.643 1.00 82.38 189 PRO A C 1
ATOM 1505 O O . PRO A 1 189 ? -20.532 15.211 13.613 1.00 82.38 189 PRO A O 1
ATOM 1508 N N . PRO A 1 190 ? -18.999 13.933 12.560 1.00 86.44 190 PRO A N 1
ATOM 1509 C CA . PRO A 1 190 ? -17.996 14.112 13.600 1.00 86.44 190 PRO A CA 1
ATOM 1510 C C . PRO A 1 190 ? -17.565 15.575 13.674 1.00 86.44 190 PRO A C 1
ATOM 1512 O O . PRO A 1 190 ? -17.363 16.230 12.643 1.00 86.44 190 PRO A O 1
ATOM 1515 N N . SER A 1 191 ? -17.401 16.074 14.895 1.00 89.12 191 SER A N 1
ATOM 1516 C CA . SER A 1 191 ? -16.826 17.390 15.165 1.00 89.12 191 SER A CA 1
ATOM 1517 C C . SER A 1 191 ? -15.396 17.496 14.620 1.00 89.12 191 SER A C 1
ATOM 1519 O O . SER A 1 191 ? -14.750 16.499 14.291 1.00 89.12 191 SER A O 1
ATOM 1521 N N . ARG A 1 192 ? -14.862 18.721 14.517 1.00 89.94 192 ARG A N 1
ATOM 1522 C CA . ARG A 1 192 ? -13.469 18.928 14.073 1.00 89.94 192 ARG A CA 1
ATOM 1523 C C . ARG A 1 192 ? -12.461 18.226 14.986 1.00 89.94 192 ARG A C 1
ATOM 1525 O O . ARG A 1 192 ? -11.467 17.707 14.491 1.00 89.94 192 ARG A O 1
ATOM 1532 N N . GLU A 1 193 ? -12.736 18.208 16.286 1.00 93.12 193 GLU A N 1
ATOM 1533 C CA . GLU A 1 193 ? -11.919 17.522 17.287 1.00 93.12 193 GLU A CA 1
ATOM 1534 C C . GLU A 1 193 ? -11.955 16.002 17.087 1.00 93.12 193 GLU A C 1
ATOM 1536 O O . GLU A 1 193 ? -10.903 15.380 16.958 1.00 93.12 193 GLU A O 1
ATOM 1541 N N . GLU A 1 194 ? -13.145 15.409 16.939 1.00 91.56 194 GLU A N 1
ATOM 1542 C CA . GLU A 1 194 ? -13.279 13.974 16.652 1.00 91.56 194 GLU A CA 1
ATOM 1543 C C . GLU A 1 194 ? -12.586 13.586 15.345 1.00 91.56 194 GLU A C 1
ATOM 1545 O O . GLU A 1 194 ? -11.899 12.570 15.295 1.00 91.56 194 GLU A O 1
ATOM 1550 N N . GLN A 1 195 ? -12.716 14.399 14.291 1.00 90.81 195 GLN A N 1
ATOM 1551 C CA . GLN A 1 195 ? -12.037 14.146 13.018 1.00 90.81 195 GLN A CA 1
ATOM 1552 C C . GLN A 1 195 ? -10.513 14.149 13.171 1.00 90.81 195 GLN A C 1
ATOM 1554 O O . GLN A 1 195 ? -9.852 13.286 12.592 1.00 90.81 195 GLN A O 1
ATOM 1559 N N . ALA A 1 196 ? -9.959 15.085 13.946 1.00 92.81 196 ALA A N 1
ATOM 1560 C CA . ALA A 1 196 ? -8.524 15.151 14.203 1.00 92.81 196 ALA A CA 1
ATOM 1561 C C . ALA A 1 196 ? -8.038 13.918 14.980 1.00 92.81 196 ALA A C 1
ATOM 1563 O O . ALA A 1 196 ? -7.090 13.264 14.550 1.00 92.81 196 ALA A O 1
ATOM 1564 N N . LEU A 1 197 ? -8.740 13.540 16.053 1.00 94.81 197 LEU A N 1
ATOM 1565 C CA . LEU A 1 197 ? -8.415 12.356 16.853 1.00 94.81 197 LEU A CA 1
ATOM 1566 C C . LEU A 1 197 ? -8.550 11.054 16.051 1.00 94.81 197 LEU A C 1
ATOM 1568 O O . LEU A 1 197 ? -7.707 10.168 16.160 1.00 94.81 197 LEU A O 1
ATOM 1572 N N . MET A 1 198 ? -9.588 10.928 15.218 1.00 93.75 198 MET A N 1
ATOM 1573 C CA . MET A 1 198 ? -9.777 9.770 14.337 1.00 93.75 198 MET A CA 1
ATOM 1574 C C . MET A 1 198 ? -8.656 9.659 13.300 1.00 93.75 198 MET A C 1
ATOM 1576 O O . MET A 1 198 ? -8.174 8.555 13.046 1.00 93.75 198 MET A O 1
ATOM 1580 N N . ALA A 1 199 ? -8.243 10.784 12.709 1.00 93.19 199 ALA A N 1
ATOM 1581 C CA . ALA A 1 199 ? -7.137 10.816 11.761 1.00 93.19 199 ALA A CA 1
ATOM 1582 C C . ALA A 1 199 ? -5.812 10.444 12.441 1.00 93.19 199 ALA A C 1
ATOM 1584 O O . ALA A 1 199 ? -5.090 9.592 11.926 1.00 93.19 199 ALA A O 1
ATOM 1585 N N . GLU A 1 200 ? -5.517 11.014 13.614 1.00 94.56 200 GLU A N 1
ATOM 1586 C CA . GLU A 1 200 ? -4.315 10.673 14.383 1.00 94.56 200 GLU A CA 1
ATOM 1587 C C . GLU A 1 200 ? -4.310 9.191 14.778 1.00 94.56 200 GLU A C 1
ATOM 1589 O O . GLU A 1 200 ? -3.303 8.512 14.579 1.00 94.56 200 GLU A O 1
ATOM 1594 N N . HIS A 1 201 ? -5.443 8.663 15.256 1.00 95.19 201 HIS A N 1
ATOM 1595 C CA . HIS A 1 201 ? -5.584 7.249 15.600 1.00 95.19 201 HIS A CA 1
ATOM 1596 C C . HIS A 1 201 ? -5.316 6.346 14.393 1.00 95.19 201 HIS A C 1
ATOM 1598 O O . HIS A 1 201 ? -4.585 5.369 14.514 1.00 95.19 201 HIS A O 1
ATOM 1604 N N . GLU A 1 202 ? -5.898 6.634 13.226 1.00 93.12 202 GLU A N 1
ATOM 1605 C CA . GLU A 1 202 ? -5.675 5.822 12.025 1.00 93.12 202 GLU A CA 1
ATOM 1606 C C . GLU A 1 202 ? -4.216 5.865 11.554 1.00 93.12 202 GLU A C 1
ATOM 1608 O O . GLU A 1 202 ? -3.652 4.823 11.212 1.00 93.12 202 GLU A O 1
ATOM 1613 N N . ILE A 1 203 ? -3.607 7.053 11.527 1.00 94.44 203 ILE A N 1
ATOM 1614 C CA . ILE A 1 203 ? -2.215 7.218 11.098 1.00 94.44 203 ILE A CA 1
ATOM 1615 C C . ILE A 1 203 ? -1.287 6.466 12.059 1.00 94.44 203 ILE A C 1
ATOM 1617 O O . ILE A 1 203 ? -0.419 5.721 11.603 1.00 94.44 203 ILE A O 1
ATOM 1621 N N . LEU A 1 204 ? -1.490 6.611 13.373 1.00 95.94 204 LEU A N 1
ATOM 1622 C CA . LEU A 1 204 ? -0.678 5.937 14.382 1.00 95.94 204 LEU A CA 1
ATOM 1623 C C . LEU A 1 204 ? -0.879 4.416 14.363 1.00 95.94 204 LEU A C 1
ATOM 1625 O O . LEU A 1 204 ? 0.104 3.689 14.421 1.00 95.94 204 LEU A O 1
ATOM 1629 N N . GLU A 1 205 ? -2.112 3.921 14.225 1.00 95.12 205 GLU A N 1
ATOM 1630 C CA . GLU A 1 205 ? -2.399 2.483 14.088 1.00 95.12 205 GLU A CA 1
ATOM 1631 C C . GLU A 1 205 ? -1.660 1.885 12.879 1.00 95.12 205 GLU A C 1
ATOM 1633 O O . GLU A 1 205 ? -0.986 0.859 12.990 1.00 95.12 205 GLU A O 1
ATOM 1638 N N . ALA A 1 206 ? -1.740 2.555 11.725 1.00 93.38 206 ALA A N 1
ATOM 1639 C CA . ALA A 1 206 ? -1.088 2.113 10.497 1.00 93.38 206 ALA A CA 1
ATOM 1640 C C . ALA A 1 206 ? 0.447 2.180 10.574 1.00 93.38 206 ALA A C 1
ATOM 1642 O O . ALA A 1 206 ? 1.124 1.327 9.988 1.00 93.38 206 ALA A O 1
ATOM 1643 N N . ALA A 1 207 ? 0.996 3.184 11.264 1.00 95.00 207 ALA A N 1
ATOM 1644 C CA . ALA A 1 207 ? 2.427 3.308 11.512 1.00 95.00 207 ALA A CA 1
ATOM 1645 C C . ALA A 1 207 ? 2.915 2.237 12.493 1.00 95.00 207 ALA A C 1
ATOM 1647 O O . ALA A 1 207 ? 3.904 1.570 12.214 1.00 95.00 207 ALA A O 1
ATOM 1648 N N . LEU A 1 208 ? 2.193 2.004 13.590 1.00 95.94 208 LEU A N 1
ATOM 1649 C CA . LEU A 1 208 ? 2.539 1.007 14.598 1.00 95.94 208 LEU A CA 1
ATOM 1650 C C . LEU A 1 208 ? 2.560 -0.410 14.012 1.00 95.94 208 LEU A C 1
ATOM 1652 O O . LEU A 1 208 ? 3.481 -1.171 14.294 1.00 95.94 208 LEU A O 1
ATOM 1656 N N . ALA A 1 209 ? 1.601 -0.752 13.143 1.00 94.81 209 ALA A N 1
ATOM 1657 C CA . ALA A 1 209 ? 1.608 -2.032 12.433 1.00 94.81 209 ALA A CA 1
ATOM 1658 C C . ALA A 1 209 ? 2.890 -2.226 11.601 1.00 94.81 209 ALA A C 1
ATOM 1660 O O . ALA A 1 209 ? 3.496 -3.296 11.630 1.00 94.81 209 ALA A O 1
ATOM 1661 N N . ARG A 1 210 ? 3.344 -1.171 10.911 1.00 94.94 210 ARG A N 1
ATOM 1662 C CA . ARG A 1 210 ? 4.590 -1.187 10.129 1.00 94.94 210 ARG A CA 1
ATOM 1663 C C . ARG A 1 210 ? 5.836 -1.190 11.002 1.00 94.94 210 ARG A C 1
ATOM 1665 O O . ARG A 1 210 ? 6.795 -1.863 10.654 1.00 94.94 210 ARG A O 1
ATOM 1672 N N . ILE A 1 211 ? 5.823 -0.470 12.123 1.00 95.75 211 ILE A N 1
ATOM 1673 C CA . ILE A 1 211 ? 6.917 -0.481 13.097 1.00 95.75 211 ILE A CA 1
ATOM 1674 C C . ILE A 1 211 ? 7.087 -1.887 13.667 1.00 95.75 211 ILE A C 1
ATOM 1676 O O . ILE A 1 211 ? 8.204 -2.383 13.683 1.00 95.75 211 ILE A O 1
ATOM 1680 N N . ARG A 1 212 ? 6.001 -2.547 14.086 1.00 95.56 212 ARG A N 1
ATOM 1681 C CA . ARG A 1 212 ? 6.048 -3.932 14.582 1.00 95.56 212 ARG A CA 1
ATOM 1682 C C . ARG A 1 212 ? 6.577 -4.882 13.516 1.00 95.56 212 ARG A C 1
ATOM 1684 O O . ARG A 1 212 ? 7.542 -5.586 13.768 1.00 95.56 212 ARG A O 1
ATOM 1691 N N . PHE A 1 213 ? 6.034 -4.812 12.300 1.00 94.25 213 PHE A N 1
ATOM 1692 C CA . PHE A 1 213 ? 6.541 -5.606 11.180 1.00 94.25 213 PHE A CA 1
ATOM 1693 C C . PHE A 1 213 ? 8.031 -5.371 10.920 1.00 94.25 213 PHE A C 1
ATOM 1695 O O . PHE A 1 213 ? 8.773 -6.325 10.714 1.00 94.25 213 PHE A O 1
ATOM 1702 N N . PHE A 1 214 ? 8.472 -4.111 10.947 1.00 95.94 214 PHE A N 1
ATOM 1703 C CA . PHE A 1 214 ? 9.880 -3.773 10.827 1.00 95.94 214 PHE A CA 1
ATOM 1704 C C . PHE A 1 214 ? 10.681 -4.406 11.960 1.00 95.94 214 PHE A C 1
ATOM 1706 O O . PHE A 1 214 ? 11.619 -5.121 11.652 1.00 95.94 214 PHE A O 1
ATOM 1713 N N . VAL A 1 215 ? 10.293 -4.201 13.224 1.00 96.12 215 VAL A N 1
ATOM 1714 C CA . VAL A 1 215 ? 10.990 -4.697 14.421 1.00 96.12 215 VAL A CA 1
ATOM 1715 C C . VAL A 1 215 ? 11.108 -6.220 14.431 1.00 96.12 215 VAL A C 1
ATOM 1717 O O . VAL A 1 215 ? 12.209 -6.718 14.667 1.00 96.12 215 VAL A O 1
ATOM 1720 N N . ASP A 1 216 ? 10.024 -6.927 14.113 1.00 94.00 216 ASP A N 1
ATOM 1721 C CA . ASP A 1 216 ? 9.930 -8.392 14.142 1.00 94.00 216 ASP A CA 1
ATOM 1722 C C . ASP A 1 216 ? 10.670 -9.064 12.969 1.00 94.00 216 ASP A C 1
ATOM 1724 O O . ASP A 1 216 ? 11.069 -10.224 13.062 1.00 94.00 216 ASP A O 1
ATOM 1728 N N . ALA A 1 217 ? 10.889 -8.346 11.862 1.00 89.75 217 ALA A N 1
ATOM 1729 C CA . ALA A 1 217 ? 11.586 -8.839 10.672 1.00 89.75 217 ALA A CA 1
ATOM 1730 C C . ALA A 1 217 ? 13.122 -8.763 10.806 1.00 89.75 217 ALA A C 1
ATOM 1732 O O . ALA A 1 217 ? 13.787 -8.071 10.026 1.00 89.75 217 ALA A O 1
ATOM 1733 N N . GLU A 1 218 ? 13.682 -9.432 11.821 1.00 83.62 218 GLU A N 1
ATOM 1734 C CA . GLU A 1 218 ? 15.134 -9.493 12.089 1.00 83.62 218 GLU A CA 1
ATOM 1735 C C . GLU A 1 218 ? 15.910 -10.267 11.010 1.00 83.62 218 GLU A C 1
ATOM 1737 O O . GLU A 1 218 ? 17.090 -10.020 10.791 1.00 83.62 218 GLU A O 1
ATOM 1742 N N . ASP A 1 219 ? 15.242 -11.170 10.293 1.00 84.31 219 ASP A N 1
ATOM 1743 C CA . ASP A 1 219 ? 15.809 -11.991 9.220 1.00 84.31 219 ASP A CA 1
ATOM 1744 C C . ASP A 1 219 ? 15.825 -11.295 7.847 1.00 84.31 219 ASP A C 1
ATOM 1746 O O . ASP A 1 219 ? 16.206 -11.906 6.847 1.00 84.31 219 ASP A O 1
ATOM 1750 N N . ARG A 1 220 ? 15.386 -10.030 7.771 1.00 87.88 220 ARG A N 1
ATOM 1751 C CA . ARG A 1 220 ? 15.216 -9.290 6.511 1.00 87.88 220 ARG A CA 1
ATOM 1752 C C . ARG A 1 220 ? 16.133 -8.082 6.444 1.00 87.88 220 ARG A C 1
ATOM 1754 O O . ARG A 1 220 ? 16.307 -7.365 7.425 1.00 87.88 220 ARG A O 1
ATOM 1761 N N . GLU A 1 221 ? 16.644 -7.814 5.249 1.00 92.81 221 GLU A N 1
ATOM 1762 C CA . GLU A 1 221 ? 17.458 -6.634 4.968 1.00 92.81 221 GLU A CA 1
ATOM 1763 C C . GLU A 1 221 ? 16.589 -5.407 4.666 1.00 92.81 221 GLU A C 1
ATOM 1765 O O . GLU A 1 221 ? 15.576 -5.487 3.962 1.00 92.81 221 GLU A O 1
ATOM 1770 N N . TRP A 1 222 ? 17.017 -4.251 5.173 1.00 96.00 222 TRP A N 1
ATOM 1771 C CA . TRP A 1 222 ? 16.313 -2.980 5.035 1.00 96.00 222 TRP A CA 1
ATOM 1772 C C . TRP A 1 222 ? 17.269 -1.865 4.623 1.00 96.00 222 TRP A C 1
ATOM 1774 O O . TRP A 1 222 ? 18.403 -1.775 5.087 1.00 96.00 222 TRP A O 1
ATOM 1784 N N . ILE A 1 223 ? 16.777 -0.977 3.770 1.00 95.81 223 ILE A N 1
ATOM 1785 C CA . ILE A 1 223 ? 17.436 0.255 3.366 1.00 95.81 223 ILE A CA 1
ATOM 1786 C C . ILE A 1 223 ? 16.887 1.390 4.224 1.00 95.81 223 ILE A C 1
ATOM 1788 O O . ILE A 1 223 ? 15.679 1.638 4.256 1.00 95.81 223 ILE A O 1
ATOM 1792 N N . VAL A 1 224 ? 17.791 2.137 4.850 1.00 97.00 224 VAL A N 1
ATOM 1793 C CA . VAL A 1 224 ? 17.474 3.421 5.475 1.00 97.00 224 VAL A CA 1
ATOM 1794 C C . VAL A 1 224 ? 17.560 4.512 4.413 1.00 97.00 224 VAL A C 1
ATOM 1796 O O . VAL A 1 224 ? 18.633 4.791 3.876 1.00 97.00 224 VAL A O 1
ATOM 1799 N N . ARG A 1 225 ? 16.441 5.176 4.127 1.00 96.06 225 ARG A N 1
ATOM 1800 C CA . ARG A 1 225 ? 16.423 6.397 3.315 1.00 96.06 225 ARG A CA 1
ATOM 1801 C C . ARG A 1 225 ? 16.087 7.573 4.208 1.00 96.06 225 ARG A C 1
ATOM 1803 O O . ARG A 1 225 ? 14.947 7.747 4.619 1.00 96.06 225 ARG A O 1
ATOM 1810 N N . TYR A 1 226 ? 17.089 8.395 4.498 1.00 95.88 226 TYR A N 1
ATOM 1811 C CA . TYR A 1 226 ? 16.889 9.626 5.251 1.00 95.88 226 TYR A CA 1
ATOM 1812 C C . TYR A 1 226 ? 17.701 10.762 4.621 1.00 95.88 226 TYR A C 1
ATOM 1814 O O . TYR A 1 226 ? 18.858 10.971 4.994 1.00 95.88 226 TYR A O 1
ATOM 1822 N N . PRO A 1 227 ? 17.129 11.496 3.649 1.00 93.44 227 PRO A N 1
ATOM 1823 C CA . PRO A 1 227 ? 17.802 12.625 3.011 1.00 93.44 227 PRO A CA 1
ATOM 1824 C C . PRO A 1 227 ? 18.307 13.661 4.033 1.00 93.44 227 PRO A C 1
ATOM 1826 O O . PRO A 1 227 ? 17.711 13.795 5.108 1.00 93.44 227 PRO A O 1
ATOM 1829 N N . PRO A 1 228 ? 19.400 14.394 3.745 1.00 90.31 228 PRO A N 1
ATOM 1830 C CA . PRO A 1 228 ? 19.965 15.400 4.649 1.00 90.31 228 PRO A CA 1
ATOM 1831 C C . PRO A 1 228 ? 19.071 16.639 4.821 1.00 90.31 228 PRO A C 1
ATOM 1833 O O . PRO A 1 228 ? 19.289 17.421 5.747 1.00 90.31 228 PRO A O 1
ATOM 1836 N N . ASP A 1 229 ? 18.069 16.804 3.956 1.00 91.81 229 ASP A N 1
ATOM 1837 C CA . ASP A 1 229 ? 17.223 17.990 3.879 1.00 91.81 229 ASP A CA 1
ATOM 1838 C C . ASP A 1 229 ? 16.413 18.245 5.159 1.00 91.81 229 ASP A C 1
ATOM 1840 O O . ASP A 1 229 ? 15.984 17.331 5.873 1.00 91.81 229 ASP A O 1
ATOM 1844 N N . ILE A 1 230 ? 16.165 19.525 5.445 1.00 85.50 230 ILE A N 1
ATOM 1845 C CA . ILE A 1 230 ? 15.311 19.935 6.563 1.00 85.50 230 ILE A CA 1
ATOM 1846 C C . ILE A 1 230 ? 13.879 19.480 6.271 1.00 85.50 230 ILE A C 1
ATOM 1848 O O . ILE A 1 230 ? 13.296 19.853 5.258 1.00 85.50 230 ILE A O 1
ATOM 1852 N N . GLY A 1 231 ? 13.297 18.699 7.183 1.00 87.44 231 GLY A N 1
ATOM 1853 C CA . GLY A 1 231 ? 11.955 18.141 6.997 1.00 87.44 231 GLY A CA 1
ATOM 1854 C C . GLY A 1 231 ? 11.901 16.880 6.143 1.00 87.44 231 GLY A C 1
ATOM 1855 O O . GLY A 1 231 ? 10.801 16.440 5.812 1.00 87.44 231 GLY A O 1
ATOM 1856 N N . ALA A 1 232 ? 13.054 16.282 5.823 1.00 92.12 232 ALA A N 1
ATOM 1857 C CA . ALA A 1 232 ? 13.112 14.988 5.164 1.00 92.12 232 ALA A CA 1
ATOM 1858 C C . ALA A 1 232 ? 12.316 13.920 5.932 1.00 92.12 232 ALA A C 1
ATOM 1860 O O . ALA A 1 232 ? 12.295 13.888 7.164 1.00 92.12 232 ALA A O 1
ATOM 1861 N N . THR A 1 233 ? 11.675 13.036 5.174 1.00 95.94 233 THR A N 1
ATOM 1862 C CA . THR A 1 233 ? 11.015 11.841 5.706 1.00 95.94 233 THR A CA 1
ATOM 1863 C C . THR A 1 233 ? 12.062 10.748 5.878 1.00 95.94 233 THR A C 1
ATOM 1865 O O . THR A 1 233 ? 12.850 10.507 4.963 1.00 95.94 233 THR A O 1
ATOM 1868 N N . LEU A 1 234 ? 12.080 10.102 7.045 1.00 96.62 234 LEU A N 1
ATOM 1869 C CA . LEU A 1 234 ? 12.794 8.839 7.216 1.00 96.62 234 LEU A CA 1
ATOM 1870 C C . LEU A 1 234 ? 11.927 7.725 6.629 1.00 96.62 234 LEU A C 1
ATOM 1872 O O . LEU A 1 234 ? 10.774 7.579 7.026 1.00 96.62 234 LEU A O 1
ATOM 1876 N N . GLU A 1 235 ? 12.481 6.917 5.736 1.00 97.31 235 GLU A N 1
ATOM 1877 C CA . GLU A 1 235 ? 11.845 5.700 5.241 1.00 97.31 235 GLU A CA 1
ATOM 1878 C C . GLU A 1 235 ? 12.721 4.491 5.562 1.00 97.31 235 GLU A C 1
ATOM 1880 O O . GLU A 1 235 ? 13.908 4.451 5.229 1.00 97.31 235 GLU A O 1
ATOM 1885 N N . LEU A 1 236 ? 12.111 3.489 6.185 1.00 97.38 236 LEU A N 1
ATOM 1886 C CA . LEU A 1 236 ? 12.673 2.157 6.345 1.00 97.38 236 LEU A CA 1
ATOM 1887 C C . LEU A 1 236 ? 12.040 1.290 5.263 1.00 97.38 236 LEU A C 1
ATOM 1889 O O . LEU A 1 236 ? 10.840 1.006 5.304 1.00 97.38 236 LEU A O 1
ATOM 1893 N N . VAL A 1 237 ? 12.835 0.941 4.256 1.00 96.69 237 VAL A N 1
ATOM 1894 C CA . VAL A 1 237 ? 12.372 0.289 3.028 1.00 96.69 237 VAL A CA 1
ATOM 1895 C C . VAL A 1 237 ? 12.922 -1.132 2.990 1.00 96.69 237 VAL A C 1
ATOM 1897 O O . VAL A 1 237 ? 14.138 -1.281 3.080 1.00 96.69 237 VAL A O 1
ATOM 1900 N N . PRO A 1 238 ? 12.099 -2.181 2.843 1.00 95.31 238 PRO A N 1
ATOM 1901 C CA . PRO A 1 238 ? 12.637 -3.530 2.710 1.00 95.31 238 PRO A CA 1
ATOM 1902 C C . PRO A 1 238 ? 13.485 -3.619 1.434 1.00 95.31 238 PRO A C 1
ATOM 1904 O O . PRO A 1 238 ? 13.085 -3.104 0.388 1.00 95.31 238 PRO A O 1
ATOM 1907 N N . LEU A 1 239 ? 14.659 -4.253 1.516 1.00 94.62 239 LEU A N 1
ATOM 1908 C CA . LEU A 1 239 ? 15.551 -4.403 0.361 1.00 94.62 239 LEU A CA 1
ATOM 1909 C C . LEU A 1 239 ? 14.888 -5.235 -0.743 1.00 94.62 239 LEU A C 1
ATOM 1911 O O . LEU A 1 239 ? 15.025 -4.922 -1.923 1.00 94.62 239 LEU A O 1
ATOM 1915 N N . THR A 1 240 ? 14.153 -6.274 -0.347 1.00 94.25 240 THR A N 1
ATOM 1916 C CA . THR A 1 240 ? 13.412 -7.164 -1.242 1.00 94.25 240 THR A CA 1
ATOM 1917 C C . THR A 1 240 ? 11.994 -7.381 -0.724 1.00 94.25 240 THR A C 1
ATOM 1919 O O . THR A 1 240 ? 11.714 -7.251 0.468 1.00 94.25 240 THR A O 1
ATOM 1922 N N . VAL A 1 241 ? 11.078 -7.738 -1.626 1.00 94.25 241 VAL A N 1
ATOM 1923 C CA . VAL A 1 241 ? 9.693 -8.109 -1.282 1.00 94.25 241 VAL A CA 1
ATOM 1924 C C . VAL A 1 241 ? 9.427 -9.600 -1.453 1.00 94.25 241 VAL A C 1
ATOM 1926 O O . VAL A 1 241 ? 8.284 -10.024 -1.350 1.00 94.25 241 VAL A O 1
ATOM 1929 N N . THR A 1 242 ? 10.461 -10.404 -1.694 1.00 95.00 242 THR A N 1
ATOM 1930 C CA . THR A 1 242 ? 10.377 -11.824 -2.060 1.00 95.00 242 THR A CA 1
ATOM 1931 C C . THR A 1 242 ? 9.481 -12.638 -1.129 1.00 95.00 242 THR A C 1
ATOM 1933 O O . THR A 1 242 ? 8.564 -13.317 -1.589 1.00 95.00 242 THR A O 1
ATOM 1936 N N . SER A 1 243 ? 9.702 -12.560 0.187 1.00 92.31 243 SER A N 1
ATOM 1937 C CA . SER A 1 243 ? 8.909 -13.317 1.163 1.00 92.31 243 SER A CA 1
ATOM 1938 C C . SER A 1 243 ? 7.468 -12.809 1.247 1.00 92.31 243 SER A C 1
ATOM 1940 O O . SER A 1 243 ? 6.542 -13.618 1.203 1.00 92.31 243 SER A O 1
ATOM 1942 N N . MET A 1 244 ? 7.277 -11.486 1.278 1.00 92.94 244 MET A N 1
ATOM 1943 C CA . MET A 1 244 ? 5.958 -10.848 1.325 1.00 92.94 244 MET A CA 1
ATOM 1944 C C . MET A 1 244 ? 5.130 -11.127 0.070 1.00 92.94 244 MET A C 1
ATOM 1946 O O . MET A 1 244 ? 3.939 -11.404 0.159 1.00 92.94 244 MET A O 1
ATOM 1950 N N . ALA A 1 245 ? 5.754 -11.066 -1.105 1.00 95.00 245 ALA A N 1
ATOM 1951 C CA . ALA A 1 245 ? 5.118 -11.349 -2.380 1.00 95.00 245 ALA A CA 1
ATOM 1952 C C . ALA A 1 245 ? 4.696 -12.816 -2.454 1.00 95.00 245 ALA A C 1
ATOM 1954 O O . ALA A 1 245 ? 3.546 -13.099 -2.779 1.00 95.00 245 ALA A O 1
ATOM 1955 N N . ARG A 1 246 ? 5.583 -13.751 -2.093 1.00 94.88 246 ARG A N 1
ATOM 1956 C CA . ARG A 1 246 ? 5.262 -15.183 -2.073 1.00 94.88 246 ARG A CA 1
ATOM 1957 C C . ARG A 1 246 ? 4.067 -15.482 -1.170 1.00 94.88 246 ARG A C 1
ATOM 1959 O O . ARG A 1 246 ? 3.152 -16.192 -1.586 1.00 94.88 246 ARG A O 1
ATOM 1966 N N . GLU A 1 247 ? 4.069 -14.943 0.046 1.00 92.62 247 GLU A N 1
ATOM 1967 C CA . GLU A 1 247 ? 2.967 -15.084 1.004 1.00 92.62 247 GLU A CA 1
ATOM 1968 C C . GLU A 1 247 ? 1.674 -14.489 0.435 1.00 92.62 247 GLU A C 1
ATOM 1970 O O . GLU A 1 247 ? 0.689 -15.208 0.269 1.00 92.62 247 GLU A O 1
ATOM 1975 N N . LEU A 1 248 ? 1.708 -13.225 -0.004 1.00 93.56 248 LEU A N 1
ATOM 1976 C CA . LEU A 1 248 ? 0.562 -12.547 -0.606 1.00 93.56 248 LEU A CA 1
ATOM 1977 C C . LEU A 1 248 ? -0.041 -13.367 -1.751 1.00 93.56 248 LEU A C 1
ATOM 1979 O O . LEU A 1 248 ? -1.249 -13.585 -1.779 1.00 93.56 248 LEU A O 1
ATOM 1983 N N . LEU A 1 249 ? 0.779 -13.814 -2.701 1.00 94.88 249 LEU A N 1
ATOM 1984 C CA . LEU A 1 249 ? 0.328 -14.529 -3.892 1.00 94.88 249 LEU A CA 1
ATOM 1985 C C . LEU A 1 249 ? -0.244 -15.912 -3.542 1.00 94.88 249 LEU A C 1
ATOM 1987 O O . LEU A 1 249 ? -1.345 -16.245 -3.987 1.00 94.88 249 LEU A O 1
ATOM 1991 N N . SER A 1 250 ? 0.464 -16.689 -2.717 1.00 93.12 250 SER A N 1
ATOM 1992 C CA . SER A 1 250 ? 0.081 -18.067 -2.366 1.00 93.12 250 SER A CA 1
ATOM 1993 C C . SER A 1 250 ? -1.142 -18.155 -1.451 1.00 93.12 250 SER A C 1
ATOM 1995 O O . SER A 1 250 ? -1.941 -19.087 -1.578 1.00 93.12 250 SER A O 1
ATOM 1997 N N . GLU A 1 251 ? -1.339 -17.180 -0.564 1.00 93.12 251 GLU A N 1
ATOM 1998 C CA . GLU A 1 251 ? -2.514 -17.116 0.307 1.00 93.12 251 GLU A CA 1
ATOM 1999 C C . GLU A 1 251 ? -3.737 -16.493 -0.376 1.00 93.12 251 GLU A C 1
ATOM 2001 O O . GLU A 1 251 ? -4.870 -16.668 0.085 1.00 93.12 251 GLU A O 1
ATOM 2006 N N . SER A 1 252 ? -3.528 -15.747 -1.464 1.00 95.00 252 SER A N 1
ATOM 2007 C CA . SER A 1 252 ? -4.614 -15.073 -2.177 1.00 95.00 252 SER A CA 1
ATOM 2008 C C . SER A 1 252 ? -5.358 -15.992 -3.126 1.00 95.00 252 SER A C 1
ATOM 2010 O O . SER A 1 252 ? -6.589 -15.909 -3.192 1.00 95.00 252 SER A O 1
ATOM 2012 N N . ALA A 1 253 ? -4.649 -16.856 -3.858 1.00 96.00 253 ALA A N 1
ATOM 2013 C CA . ALA A 1 253 ? -5.294 -17.733 -4.822 1.00 96.00 253 ALA A CA 1
ATOM 2014 C C . ALA A 1 253 ? -4.554 -19.044 -5.104 1.00 96.00 253 ALA A C 1
ATOM 2016 O O . ALA A 1 253 ? -3.373 -19.189 -4.805 1.00 96.00 253 ALA A O 1
ATOM 2017 N N . ASP A 1 254 ? -5.272 -20.013 -5.675 1.00 94.56 254 ASP A N 1
ATOM 2018 C CA . ASP A 1 254 ? -4.684 -21.277 -6.145 1.00 94.56 254 ASP A CA 1
ATOM 2019 C C . ASP A 1 254 ? -3.896 -21.102 -7.449 1.00 94.56 254 ASP A C 1
ATOM 2021 O O . ASP A 1 254 ? -2.874 -21.755 -7.650 1.00 94.56 254 ASP A O 1
ATOM 2025 N N . LEU A 1 255 ? -4.356 -20.205 -8.325 1.00 95.31 255 LEU A N 1
ATOM 2026 C CA . LEU A 1 255 ? -3.676 -19.826 -9.557 1.00 95.31 255 LEU A CA 1
ATOM 2027 C C . LEU A 1 255 ? -3.443 -18.315 -9.586 1.00 95.31 255 LEU A C 1
ATOM 2029 O O . LEU A 1 255 ? -4.357 -17.531 -9.337 1.00 95.31 255 LEU A O 1
ATOM 2033 N N . VAL A 1 256 ? -2.226 -17.911 -9.943 1.00 96.69 256 VAL A N 1
ATOM 2034 C CA . VAL A 1 256 ? -1.836 -16.506 -10.084 1.00 96.69 256 VAL A CA 1
ATOM 2035 C C . VAL A 1 256 ? -1.468 -16.230 -11.535 1.00 96.69 256 VAL A C 1
ATOM 2037 O O . VAL A 1 256 ? -0.653 -16.937 -12.124 1.00 96.69 256 VAL A O 1
ATOM 2040 N N . VAL A 1 257 ? -2.057 -15.182 -12.102 1.00 96.50 257 VAL A N 1
ATOM 2041 C CA . VAL A 1 257 ? -1.766 -14.674 -13.441 1.00 96.50 257 VAL A CA 1
ATOM 2042 C C . VAL A 1 257 ? -1.194 -13.272 -13.301 1.00 96.50 257 VAL A C 1
ATOM 2044 O O . VAL A 1 257 ? -1.862 -12.363 -12.817 1.00 96.50 257 VAL A O 1
ATOM 2047 N N . LEU A 1 258 ? 0.049 -13.102 -13.742 1.00 95.69 258 LEU A N 1
ATOM 2048 C CA . LEU A 1 258 ? 0.707 -11.804 -13.838 1.00 95.69 258 LEU A CA 1
ATOM 2049 C C . LEU A 1 258 ? 0.647 -11.351 -15.298 1.00 95.69 258 LEU A C 1
ATOM 2051 O O . LEU A 1 258 ? 1.178 -12.031 -16.176 1.00 95.69 258 LEU A O 1
ATOM 2055 N N . SER A 1 259 ? -0.013 -10.224 -15.556 1.00 93.62 259 SER A N 1
ATOM 2056 C CA . SER A 1 259 ? -0.197 -9.657 -16.894 1.00 93.62 259 SER A CA 1
ATOM 2057 C C . SER A 1 259 ? 0.569 -8.343 -17.022 1.00 93.62 259 SER A C 1
ATOM 2059 O O . SER A 1 259 ? 0.486 -7.482 -16.152 1.00 93.62 259 SER A O 1
ATOM 2061 N N . SER A 1 260 ? 1.351 -8.192 -18.090 1.00 92.25 260 SER A N 1
ATOM 2062 C CA . SER A 1 260 ? 2.030 -6.946 -18.469 1.00 92.25 260 SER A CA 1
ATOM 2063 C C . SER A 1 260 ? 2.584 -7.088 -19.889 1.00 92.25 260 SER A C 1
ATOM 2065 O O . SER A 1 260 ? 2.842 -8.201 -20.351 1.00 92.25 260 SER A O 1
ATOM 2067 N N . ALA A 1 261 ? 2.828 -5.963 -20.567 1.00 88.31 261 ALA A N 1
ATOM 2068 C CA . ALA A 1 261 ? 3.523 -5.942 -21.855 1.00 88.31 261 ALA A CA 1
ATOM 2069 C C . ALA A 1 261 ? 4.939 -6.544 -21.772 1.00 88.31 261 ALA A C 1
ATOM 2071 O O . ALA A 1 261 ? 5.418 -7.159 -22.724 1.00 88.31 261 ALA A O 1
ATOM 2072 N N . TYR A 1 262 ? 5.607 -6.376 -20.629 1.00 87.69 262 TYR A N 1
ATOM 2073 C CA . TYR A 1 262 ? 6.914 -6.961 -20.357 1.00 87.69 262 TYR A CA 1
ATOM 2074 C C . TYR A 1 262 ? 7.072 -7.225 -18.858 1.00 87.69 262 TYR A C 1
ATOM 2076 O O . TYR A 1 262 ? 6.806 -6.347 -18.039 1.00 87.69 262 TYR A O 1
ATOM 2084 N N . LEU A 1 263 ? 7.497 -8.440 -18.505 1.00 88.19 263 LEU A N 1
ATOM 2085 C CA . LEU A 1 263 ? 7.745 -8.878 -17.122 1.00 88.19 263 LEU A CA 1
ATOM 2086 C C . LEU A 1 263 ? 9.210 -9.256 -16.871 1.00 88.19 263 LEU A C 1
ATOM 2088 O O . LEU A 1 263 ? 9.546 -9.760 -15.804 1.00 88.19 263 LEU A O 1
ATOM 2092 N N . GLY A 1 264 ? 10.089 -9.024 -17.847 1.00 87.25 264 GLY A N 1
ATOM 2093 C CA . GLY A 1 264 ? 11.469 -9.485 -17.768 1.00 87.25 264 GLY A CA 1
ATOM 2094 C C . GLY A 1 264 ? 11.623 -10.983 -18.022 1.00 87.25 264 GLY A C 1
ATOM 2095 O O . GLY A 1 264 ? 10.729 -11.664 -18.533 1.00 87.25 264 GLY A O 1
ATOM 2096 N N . HIS A 1 265 ? 12.806 -11.492 -17.689 1.00 90.81 265 HIS A N 1
ATOM 2097 C CA . HIS A 1 265 ? 13.108 -12.916 -17.774 1.00 90.81 265 HIS A CA 1
ATOM 2098 C C . HIS A 1 265 ? 12.397 -13.694 -16.662 1.00 90.81 265 HIS A C 1
ATOM 2100 O O . HIS A 1 265 ? 12.318 -13.238 -15.523 1.00 90.81 265 HIS A O 1
ATOM 2106 N N . ARG A 1 266 ? 11.940 -14.911 -16.986 1.00 92.12 266 ARG A N 1
ATOM 2107 C CA . ARG A 1 266 ? 11.227 -15.799 -16.054 1.00 92.12 266 ARG A CA 1
ATOM 2108 C C . ARG A 1 266 ? 11.982 -16.024 -14.740 1.00 92.12 266 ARG A C 1
ATOM 2110 O O . ARG A 1 266 ? 11.351 -16.022 -13.691 1.00 92.12 266 ARG A O 1
ATOM 2117 N N . SER A 1 267 ? 13.301 -16.201 -14.801 1.00 93.75 267 SER A N 1
ATOM 2118 C CA . SER A 1 267 ? 14.154 -16.402 -13.625 1.00 93.75 267 SER A CA 1
ATOM 2119 C C . SER A 1 267 ? 14.158 -15.187 -12.696 1.00 93.75 267 SER A C 1
ATOM 2121 O O . SER A 1 267 ? 13.916 -15.339 -11.505 1.00 93.75 267 SER A O 1
ATOM 2123 N N . ALA A 1 268 ? 14.335 -13.982 -13.244 1.00 92.50 268 ALA A N 1
ATOM 2124 C CA . ALA A 1 268 ? 14.322 -12.740 -12.472 1.00 92.50 268 ALA A CA 1
ATOM 2125 C C . ALA A 1 268 ? 12.957 -12.490 -11.810 1.00 92.50 268 ALA A C 1
ATOM 2127 O O . ALA A 1 268 ? 12.891 -12.099 -10.649 1.00 92.50 268 ALA A O 1
ATOM 2128 N N . LEU A 1 269 ? 11.860 -12.765 -12.524 1.00 93.75 269 LEU A N 1
ATOM 2129 C CA . LEU A 1 269 ? 10.513 -12.670 -11.959 1.00 93.75 269 LEU A CA 1
ATOM 2130 C C . LEU A 1 269 ? 10.297 -13.686 -10.828 1.00 93.75 269 LEU A C 1
ATOM 2132 O O . LEU A 1 269 ? 9.712 -13.351 -9.798 1.00 93.75 269 LEU A O 1
ATOM 2136 N N . ALA A 1 270 ? 10.758 -14.924 -11.023 1.00 94.81 270 ALA A N 1
ATOM 2137 C CA . ALA A 1 270 ? 10.643 -15.972 -10.020 1.00 94.81 270 ALA A CA 1
ATOM 2138 C C . ALA A 1 270 ? 11.424 -15.611 -8.747 1.00 94.81 270 ALA A C 1
ATOM 2140 O O . ALA A 1 270 ? 10.878 -15.701 -7.652 1.00 94.81 270 ALA A O 1
ATOM 2141 N N . GLU A 1 271 ? 12.651 -15.114 -8.890 1.00 94.81 271 GLU A N 1
ATOM 2142 C CA . GLU A 1 271 ? 13.478 -14.634 -7.780 1.00 94.81 271 GLU A CA 1
ATOM 2143 C C . GLU A 1 271 ? 12.832 -13.447 -7.044 1.00 94.81 271 GLU A C 1
ATOM 2145 O O . GLU A 1 271 ? 12.669 -13.489 -5.823 1.00 94.81 271 GLU A O 1
ATOM 2150 N N . CYS A 1 272 ? 12.379 -12.427 -7.781 1.00 93.81 272 CYS A N 1
ATOM 2151 C CA . CYS A 1 272 ? 11.755 -11.225 -7.220 1.00 93.81 272 CYS A CA 1
ATOM 2152 C C . CYS A 1 272 ? 10.531 -11.550 -6.344 1.00 93.81 272 CYS A C 1
ATOM 2154 O O . CYS A 1 272 ? 10.378 -10.991 -5.258 1.00 93.81 272 CYS A O 1
ATOM 2156 N N . PHE A 1 273 ? 9.686 -12.497 -6.769 1.00 95.00 273 PHE A N 1
ATOM 2157 C CA . PHE A 1 273 ? 8.455 -12.860 -6.054 1.00 95.00 273 PHE A CA 1
ATOM 2158 C C . PHE A 1 273 ? 8.549 -14.157 -5.238 1.00 95.00 273 PHE A C 1
ATOM 2160 O O . PHE A 1 273 ? 7.535 -14.633 -4.728 1.00 95.00 273 PHE A O 1
ATOM 2167 N N . GLY A 1 274 ? 9.745 -14.736 -5.105 1.00 94.50 274 GLY A N 1
ATOM 2168 C CA . GLY A 1 274 ? 9.978 -15.941 -4.303 1.00 94.50 274 GLY A CA 1
ATOM 2169 C C . GLY A 1 274 ? 9.282 -17.190 -4.842 1.00 94.50 274 GLY A C 1
ATOM 2170 O O . GLY A 1 274 ? 8.876 -18.056 -4.067 1.00 94.50 274 GLY A O 1
ATOM 2171 N N . LEU A 1 275 ? 9.102 -17.274 -6.157 1.00 94.12 275 LEU A N 1
ATOM 2172 C CA . LEU A 1 275 ? 8.464 -18.392 -6.841 1.00 94.12 275 LEU A CA 1
ATOM 2173 C C . LEU A 1 275 ? 9.512 -19.416 -7.286 1.00 94.12 275 LEU A C 1
ATOM 2175 O O . LEU A 1 275 ? 10.639 -19.075 -7.637 1.00 94.12 275 LEU A O 1
ATOM 2179 N N . GLU A 1 276 ? 9.121 -20.684 -7.356 1.00 93.62 276 GLU A N 1
ATOM 2180 C CA . GLU A 1 276 ? 9.947 -21.700 -8.005 1.00 93.62 276 GLU A CA 1
ATOM 2181 C C . GLU A 1 276 ? 9.879 -21.519 -9.525 1.00 93.62 276 GLU A C 1
ATOM 2183 O O . GLU A 1 276 ? 8.807 -21.671 -10.116 1.00 93.62 276 GLU A O 1
ATOM 2188 N N . GLU A 1 277 ? 11.007 -21.248 -10.189 1.00 93.75 277 GLU A N 1
ATOM 2189 C CA . GLU A 1 277 ? 11.031 -20.982 -11.639 1.00 93.75 277 GLU A CA 1
ATOM 2190 C C . GLU A 1 277 ? 10.354 -22.102 -12.457 1.00 93.75 277 GLU A C 1
ATOM 2192 O O . GLU A 1 277 ? 9.650 -21.837 -13.433 1.00 93.75 277 GLU A O 1
ATOM 2197 N N . ALA A 1 278 ? 10.498 -23.358 -12.020 1.00 94.25 278 ALA A N 1
ATOM 2198 C CA . ALA A 1 278 ? 9.891 -24.528 -12.654 1.00 94.25 278 ALA A CA 1
ATOM 2199 C C . ALA A 1 278 ? 8.353 -24.546 -12.597 1.00 94.25 278 ALA A C 1
ATOM 2201 O O . ALA A 1 278 ? 7.724 -25.247 -13.395 1.00 94.25 278 ALA A O 1
ATOM 2202 N N . THR A 1 279 ? 7.738 -23.783 -11.692 1.00 91.75 279 THR A N 1
ATOM 2203 C CA . THR A 1 279 ? 6.277 -23.624 -11.580 1.00 91.75 279 THR A CA 1
ATOM 2204 C C . THR A 1 279 ? 5.758 -22.459 -12.421 1.00 91.75 279 THR A C 1
ATOM 2206 O O . THR A 1 279 ? 4.597 -22.460 -12.828 1.00 91.75 279 THR A O 1
ATOM 2209 N N . VAL A 1 280 ? 6.627 -21.507 -12.776 1.00 94.06 280 VAL A N 1
ATOM 2210 C CA . VAL A 1 280 ? 6.256 -20.350 -13.590 1.00 94.06 280 VAL A CA 1
ATOM 2211 C C . VAL A 1 280 ? 6.071 -20.777 -15.047 1.00 94.06 280 VAL A C 1
ATOM 2213 O O . VAL A 1 280 ? 6.923 -21.424 -15.670 1.00 94.06 280 VAL A O 1
ATOM 2216 N N . ARG A 1 281 ? 4.921 -20.422 -15.617 1.00 93.12 281 ARG A N 1
ATOM 2217 C CA . ARG A 1 281 ? 4.600 -20.612 -17.034 1.00 93.12 281 ARG A CA 1
ATOM 2218 C C . ARG A 1 281 ? 4.442 -19.243 -17.674 1.00 93.12 281 ARG A C 1
ATOM 2220 O O . ARG A 1 281 ? 3.698 -18.409 -17.171 1.00 93.12 281 ARG A O 1
ATOM 2227 N N . SER A 1 282 ? 5.145 -19.024 -18.777 1.00 91.31 282 SER A N 1
ATOM 2228 C CA . SER A 1 282 ? 5.086 -17.771 -19.524 1.00 91.31 282 SER A CA 1
ATOM 2229 C C . SER A 1 282 ? 4.275 -17.983 -20.792 1.00 91.31 282 SER A C 1
ATOM 2231 O O . SER A 1 282 ? 4.534 -18.918 -21.549 1.00 91.31 282 SER A O 1
ATOM 2233 N N . LEU A 1 283 ? 3.298 -17.109 -21.007 1.00 90.94 283 LEU A N 1
ATOM 2234 C CA . LEU A 1 283 ? 2.529 -17.018 -22.238 1.00 90.94 283 LEU A CA 1
ATOM 2235 C C . LEU A 1 283 ? 2.854 -15.671 -22.873 1.00 90.94 283 LEU A C 1
ATOM 2237 O O . LEU A 1 283 ? 2.830 -14.641 -22.203 1.00 90.94 283 LEU A O 1
ATOM 2241 N N . THR A 1 284 ? 3.176 -15.681 -24.159 1.00 88.75 284 THR A N 1
ATOM 2242 C CA . THR A 1 284 ? 3.470 -14.465 -24.916 1.00 88.75 284 THR A CA 1
ATOM 2243 C C . THR A 1 284 ? 2.620 -14.482 -26.170 1.00 88.75 284 THR A C 1
ATOM 2245 O O . THR A 1 284 ? 2.537 -15.502 -26.851 1.00 88.75 284 THR A O 1
ATOM 2248 N N . SER A 1 285 ? 1.967 -13.358 -26.450 1.00 87.50 285 SER A N 1
ATOM 2249 C CA . SER A 1 285 ? 1.268 -13.132 -27.710 1.00 87.50 285 SER A CA 1
ATOM 2250 C C . SER A 1 285 ? 2.086 -12.172 -28.551 1.00 87.50 285 SER A C 1
ATOM 2252 O O . SER A 1 285 ? 2.597 -11.174 -28.039 1.00 87.50 285 SER A O 1
ATOM 2254 N N . ASP A 1 286 ? 2.149 -12.436 -29.851 1.00 86.31 286 ASP A N 1
ATOM 2255 C CA . ASP A 1 286 ? 2.663 -11.456 -30.792 1.00 86.31 286 ASP A CA 1
ATOM 2256 C C . ASP A 1 286 ? 1.766 -10.217 -30.818 1.00 86.31 286 ASP A C 1
ATOM 2258 O O . ASP A 1 286 ? 0.563 -10.272 -30.532 1.00 86.31 286 ASP A O 1
ATOM 2262 N N . SER A 1 287 ? 2.369 -9.079 -31.168 1.00 85.00 287 SER A N 1
ATOM 2263 C CA . SER A 1 287 ? 1.615 -7.850 -31.385 1.00 85.00 287 SER A CA 1
ATOM 2264 C C . SER A 1 287 ? 0.624 -8.058 -32.532 1.00 85.00 287 SER A C 1
ATOM 2266 O O . SER A 1 287 ? 1.037 -8.494 -33.610 1.00 85.00 287 SER A O 1
ATOM 2268 N N . PRO A 1 288 ? -0.655 -7.687 -32.352 1.00 88.06 288 PRO A N 1
ATOM 2269 C CA . PRO A 1 288 ? -1.643 -7.776 -33.421 1.00 88.06 288 PRO A CA 1
ATOM 2270 C C . PRO A 1 288 ? -1.412 -6.725 -34.521 1.00 88.06 288 PRO A C 1
ATOM 2272 O O . PRO A 1 288 ? -2.056 -6.780 -35.565 1.00 88.06 288 PRO A O 1
ATOM 2275 N N . PHE A 1 289 ? -0.514 -5.758 -34.297 1.00 88.81 289 PHE A N 1
ATOM 2276 C CA . PHE A 1 289 ? -0.216 -4.683 -35.237 1.00 88.81 289 PHE A CA 1
ATOM 2277 C C . PHE A 1 289 ? 0.923 -5.069 -36.188 1.00 88.81 289 PHE A C 1
ATOM 2279 O O . PHE A 1 289 ? 1.984 -5.558 -35.775 1.00 88.81 289 PHE A O 1
ATOM 2286 N N . ALA A 1 290 ? 0.726 -4.794 -37.479 1.00 89.00 290 ALA A N 1
ATOM 2287 C CA . ALA A 1 290 ? 1.734 -5.040 -38.503 1.00 89.00 290 ALA A CA 1
ATOM 2288 C C . ALA A 1 290 ? 3.017 -4.248 -38.204 1.00 89.00 290 ALA A C 1
ATOM 2290 O O . ALA A 1 290 ? 2.950 -3.098 -37.780 1.00 89.00 290 ALA A O 1
ATOM 2291 N N . LEU A 1 291 ? 4.196 -4.827 -38.472 1.00 86.62 291 LEU A N 1
ATOM 2292 C CA . LEU A 1 291 ? 5.492 -4.170 -38.213 1.00 86.62 291 LEU A CA 1
ATOM 2293 C C . LEU A 1 291 ? 5.596 -2.778 -38.856 1.00 86.62 291 LEU A C 1
ATOM 2295 O O . LEU A 1 291 ? 6.117 -1.855 -38.236 1.00 86.62 291 LEU A O 1
ATOM 2299 N N . ALA A 1 292 ? 5.029 -2.607 -40.054 1.00 87.69 292 ALA A N 1
ATOM 2300 C CA . ALA A 1 292 ? 4.989 -1.325 -40.758 1.00 87.69 292 ALA A CA 1
ATOM 2301 C C . ALA A 1 292 ? 4.229 -0.217 -39.998 1.00 87.69 292 ALA A C 1
ATOM 2303 O O . ALA A 1 292 ? 4.479 0.957 -40.240 1.00 87.69 292 ALA A O 1
ATOM 2304 N N . GLN A 1 293 ? 3.327 -0.579 -39.080 1.00 85.50 293 GLN A N 1
ATOM 2305 C CA . GLN A 1 293 ? 2.516 0.341 -38.273 1.00 85.50 293 GLN A CA 1
ATOM 2306 C C . GLN A 1 293 ? 3.091 0.583 -36.867 1.00 85.50 293 GLN A C 1
ATOM 2308 O O . GLN A 1 293 ? 2.521 1.353 -36.103 1.00 85.50 293 GLN A O 1
ATOM 2313 N N . ARG A 1 294 ? 4.204 -0.072 -36.505 1.00 87.19 294 ARG A N 1
ATOM 2314 C CA . ARG A 1 294 ? 4.849 0.036 -35.180 1.00 87.19 294 ARG A CA 1
ATOM 2315 C C . ARG A 1 294 ? 6.364 0.220 -35.276 1.00 87.19 294 ARG A C 1
ATOM 2317 O O . ARG A 1 294 ? 7.127 -0.368 -34.511 1.00 87.19 294 ARG A O 1
ATOM 2324 N N . ARG A 1 295 ? 6.808 0.990 -36.270 1.00 87.50 295 ARG A N 1
ATOM 2325 C CA . ARG A 1 295 ? 8.227 1.276 -36.501 1.00 87.50 295 ARG A CA 1
ATOM 2326 C C . ARG A 1 295 ? 8.793 2.092 -35.333 1.00 87.50 295 ARG A C 1
ATOM 2328 O O . ARG A 1 295 ? 8.227 3.114 -34.964 1.00 87.50 295 ARG A O 1
ATOM 2335 N N . ILE A 1 296 ? 9.911 1.632 -34.772 1.00 89.88 296 ILE A N 1
ATOM 2336 C CA . ILE A 1 296 ? 10.649 2.328 -33.711 1.00 89.88 296 ILE A CA 1
ATOM 2337 C C . ILE A 1 296 ? 11.917 2.912 -34.331 1.00 89.88 296 ILE A C 1
ATOM 2339 O O . ILE A 1 296 ? 12.847 2.173 -34.653 1.00 89.88 296 ILE A O 1
ATOM 2343 N N . ASP A 1 297 ? 11.952 4.235 -34.488 1.00 89.50 297 ASP A N 1
ATOM 2344 C CA . ASP A 1 297 ? 13.114 4.956 -35.007 1.00 89.50 297 ASP A CA 1
ATOM 2345 C C . ASP A 1 297 ? 13.964 5.505 -33.864 1.00 89.50 297 ASP A C 1
ATOM 2347 O O . ASP A 1 297 ? 13.635 6.512 -33.238 1.00 89.50 297 ASP A O 1
ATOM 2351 N N . TYR A 1 298 ? 15.094 4.855 -33.600 1.00 91.56 298 TYR A N 1
ATOM 2352 C CA . TYR A 1 298 ? 16.030 5.318 -32.584 1.00 91.56 298 TYR A CA 1
ATOM 2353 C C . TYR A 1 298 ? 16.946 6.422 -33.139 1.00 91.56 298 TYR A C 1
ATOM 2355 O O . TYR A 1 298 ? 17.813 6.155 -33.971 1.00 91.56 298 TYR A O 1
ATOM 2363 N N . ARG A 1 299 ? 16.762 7.665 -32.667 1.00 91.69 299 ARG A N 1
ATOM 2364 C CA . ARG A 1 299 ? 17.524 8.863 -33.083 1.00 91.69 299 ARG A CA 1
ATOM 2365 C C . ARG A 1 299 ? 18.290 9.488 -31.898 1.00 91.69 299 ARG A C 1
ATOM 2367 O O . ARG A 1 299 ? 17.859 10.506 -31.360 1.00 91.69 299 ARG A O 1
ATOM 2374 N N . PRO A 1 300 ? 19.394 8.881 -31.423 1.00 91.81 300 PRO A N 1
ATOM 2375 C CA . PRO A 1 300 ? 20.096 9.367 -30.238 1.00 91.81 300 PRO A CA 1
ATOM 2376 C C . PRO A 1 300 ? 20.869 10.665 -30.506 1.00 91.81 300 PRO A C 1
ATOM 2378 O O . PRO A 1 300 ? 21.682 10.730 -31.424 1.00 91.81 300 PRO A O 1
ATOM 2381 N N . VAL A 1 301 ? 20.701 11.661 -29.633 1.00 92.31 301 VAL A N 1
ATOM 2382 C CA . VAL A 1 301 ? 21.514 12.898 -29.622 1.00 92.31 301 VAL A CA 1
ATOM 2383 C C . VAL A 1 301 ? 22.749 12.797 -28.714 1.00 92.31 301 VAL A C 1
ATOM 2385 O O . VAL A 1 301 ? 23.631 13.651 -28.733 1.00 92.31 301 VAL A O 1
ATOM 2388 N N . GLY A 1 302 ? 22.824 11.735 -27.910 1.00 91.62 302 GLY A N 1
ATOM 2389 C CA . GLY A 1 302 ? 23.897 11.467 -26.958 1.00 91.62 302 GLY A CA 1
ATOM 2390 C C . GLY A 1 302 ? 23.373 10.801 -25.686 1.00 91.62 302 GLY A C 1
ATOM 2391 O O . GLY A 1 302 ? 22.175 10.579 -25.524 1.00 91.62 302 GLY A O 1
ATOM 2392 N N . ARG A 1 303 ? 24.280 10.477 -24.760 1.00 92.25 303 ARG A N 1
ATOM 2393 C CA . ARG A 1 303 ? 23.915 9.935 -23.445 1.00 92.25 303 ARG A CA 1
ATOM 2394 C C . ARG A 1 303 ? 23.406 11.066 -22.561 1.00 92.25 303 ARG A C 1
ATOM 2396 O O . ARG A 1 303 ? 24.212 11.907 -22.174 1.00 92.25 303 ARG A O 1
ATOM 2403 N N . LEU A 1 304 ? 22.120 11.073 -22.226 1.00 90.19 304 LEU A N 1
ATOM 2404 C CA . LEU A 1 304 ? 21.532 12.048 -21.305 1.00 90.19 304 LEU A CA 1
ATOM 2405 C C . LEU A 1 304 ? 21.845 11.659 -19.851 1.00 90.19 304 LEU A C 1
ATOM 2407 O O . LEU A 1 304 ? 21.461 10.591 -19.383 1.00 90.19 304 LEU A O 1
ATOM 2411 N N . SER A 1 305 ? 22.573 12.519 -19.147 1.00 91.81 305 SER A N 1
ATOM 2412 C CA . SER A 1 305 ? 22.878 12.430 -17.717 1.00 91.81 305 SER A CA 1
ATOM 2413 C C . SER A 1 305 ? 22.899 13.836 -17.123 1.00 91.81 305 SER A C 1
ATOM 2415 O O . SER A 1 305 ? 23.035 14.809 -17.860 1.00 91.81 305 SER A O 1
ATOM 2417 N N . VAL A 1 306 ? 22.842 13.957 -15.793 1.00 91.00 306 VAL A N 1
ATOM 2418 C CA . VAL A 1 306 ? 22.943 15.258 -15.093 1.00 91.00 306 VAL A CA 1
ATOM 2419 C C . VAL A 1 306 ? 24.149 16.074 -15.581 1.00 91.00 306 VAL A C 1
ATOM 2421 O O . VAL A 1 306 ? 24.066 17.284 -15.755 1.00 91.00 306 VAL A O 1
ATOM 2424 N N . THR A 1 307 ? 25.262 15.398 -15.867 1.00 93.81 307 THR A N 1
ATOM 2425 C CA . THR A 1 307 ? 26.504 16.010 -16.350 1.00 93.81 307 THR A CA 1
ATOM 2426 C C . THR A 1 307 ? 26.489 16.407 -17.826 1.00 93.81 307 THR A C 1
ATOM 2428 O O . THR A 1 307 ? 27.148 17.372 -18.200 1.00 93.81 307 THR A O 1
ATOM 2431 N N . SER A 1 308 ? 25.794 15.666 -18.691 1.00 93.19 308 SER A N 1
ATOM 2432 C CA . SER A 1 308 ? 25.814 15.895 -20.141 1.00 93.19 308 SER A CA 1
ATOM 2433 C C . SER A 1 308 ? 24.631 16.719 -20.641 1.00 93.19 308 SER A C 1
ATOM 2435 O O . SER A 1 308 ? 24.736 17.311 -21.716 1.00 93.19 308 SER A O 1
ATOM 2437 N N . LEU A 1 309 ? 23.534 16.768 -19.878 1.00 92.44 309 LEU A N 1
ATOM 2438 C CA . LEU A 1 309 ? 22.277 17.394 -20.273 1.00 92.44 309 LEU A CA 1
ATOM 2439 C C . LEU A 1 309 ? 22.457 18.861 -20.692 1.00 92.44 309 LEU A C 1
ATOM 2441 O O . LEU A 1 309 ? 22.068 19.153 -21.817 1.00 92.44 309 LEU A O 1
ATOM 2445 N N . PRO A 1 310 ? 23.144 19.745 -19.932 1.00 94.69 310 PRO A N 1
ATOM 2446 C CA . PRO A 1 310 ? 23.280 21.152 -20.334 1.00 94.69 310 PRO A CA 1
ATOM 2447 C C . PRO A 1 310 ? 23.972 21.342 -21.691 1.00 94.69 310 PRO A C 1
ATOM 2449 O O . PRO A 1 310 ? 23.697 22.289 -22.419 1.00 94.69 310 PRO A O 1
ATOM 2452 N N . ARG A 1 311 ? 24.884 20.429 -22.055 1.00 95.38 311 ARG A N 1
ATOM 2453 C CA . ARG A 1 311 ? 25.594 20.463 -23.342 1.00 95.38 311 ARG A CA 1
ATOM 2454 C C . ARG A 1 311 ? 24.754 19.886 -24.483 1.00 95.38 311 ARG A C 1
ATOM 2456 O O . ARG A 1 311 ? 24.910 20.311 -25.622 1.00 95.38 311 ARG A O 1
ATOM 2463 N N . LEU A 1 312 ? 23.941 18.871 -24.197 1.00 95.88 312 LEU A N 1
ATOM 2464 C CA . LEU A 1 312 ? 23.142 18.154 -25.194 1.00 95.88 312 LEU A CA 1
ATOM 2465 C C . LEU A 1 312 ? 21.761 18.773 -25.411 1.00 95.88 312 LEU A C 1
ATOM 2467 O O . LEU A 1 312 ? 21.130 18.474 -26.418 1.00 95.88 312 LEU A O 1
ATOM 2471 N N . GLU A 1 313 ? 21.307 19.626 -24.498 1.00 95.56 313 GLU A N 1
ATOM 2472 C CA . GLU A 1 313 ? 19.979 20.230 -24.512 1.00 95.56 313 GLU A CA 1
ATOM 2473 C C . GLU A 1 313 ? 19.651 20.944 -25.837 1.00 95.56 313 GLU A C 1
ATOM 2475 O O . GLU A 1 313 ? 18.618 20.606 -26.411 1.00 95.56 313 GLU A O 1
ATOM 2480 N N . PRO A 1 314 ? 20.516 21.801 -26.426 1.00 95.81 314 PRO A N 1
ATOM 2481 C CA . PRO A 1 314 ? 20.212 22.418 -27.721 1.00 95.81 314 PRO A CA 1
ATOM 2482 C C . PRO A 1 314 ? 19.987 21.391 -28.842 1.00 95.81 314 PRO A C 1
ATOM 2484 O O . PRO A 1 314 ? 18.991 21.451 -29.554 1.00 95.81 314 PRO A O 1
ATOM 2487 N N . ALA A 1 315 ? 20.864 20.386 -28.944 1.00 95.31 315 ALA A N 1
ATOM 2488 C CA . ALA A 1 315 ? 20.748 19.334 -29.954 1.00 95.31 315 ALA A CA 1
ATOM 2489 C C . ALA A 1 315 ? 19.523 18.430 -29.723 1.00 95.31 315 ALA A C 1
ATOM 2491 O O . ALA A 1 315 ? 18.930 17.930 -30.678 1.00 95.31 315 ALA A O 1
ATOM 2492 N N . LEU A 1 316 ? 19.136 18.218 -28.460 1.00 95.38 316 LEU A N 1
ATOM 2493 C CA . LEU A 1 316 ? 17.910 17.511 -28.097 1.00 95.38 316 LEU A CA 1
ATOM 2494 C C . LEU A 1 316 ? 16.675 18.285 -28.571 1.00 95.38 316 LEU A C 1
ATOM 2496 O O . LEU A 1 316 ? 15.787 17.683 -29.172 1.00 95.38 316 LEU A O 1
ATOM 2500 N N . PHE A 1 317 ? 16.634 19.601 -28.346 1.00 95.94 317 PHE A N 1
ATOM 2501 C CA . PHE A 1 317 ? 15.548 20.457 -28.825 1.00 95.94 317 PHE A CA 1
ATOM 2502 C C . PHE A 1 317 ? 15.440 20.443 -30.349 1.00 95.94 317 PHE A C 1
ATOM 2504 O O . PHE A 1 317 ? 14.343 20.239 -30.866 1.00 95.94 317 PHE A O 1
ATOM 2511 N N . ASP A 1 318 ? 16.559 20.580 -31.062 1.00 96.00 318 ASP A N 1
ATOM 2512 C CA . ASP A 1 318 ? 16.577 20.534 -32.527 1.00 96.00 318 ASP A CA 1
ATOM 2513 C C . ASP A 1 318 ? 16.058 19.188 -33.058 1.00 96.00 318 ASP A C 1
ATOM 2515 O O . ASP A 1 318 ? 15.260 19.148 -33.997 1.00 96.00 318 ASP A O 1
ATOM 2519 N N . ALA A 1 319 ? 16.449 18.075 -32.429 1.00 94.81 319 ALA A N 1
ATOM 2520 C CA . ALA A 1 319 ? 15.978 16.745 -32.808 1.00 94.81 319 ALA A CA 1
ATOM 2521 C C . ALA A 1 319 ? 14.470 16.563 -32.564 1.00 94.81 319 ALA A C 1
ATOM 2523 O O . ALA A 1 319 ? 13.771 16.023 -33.422 1.00 94.81 319 ALA A O 1
ATOM 2524 N N . VAL A 1 320 ? 13.951 17.034 -31.425 1.00 93.50 320 VAL A N 1
ATOM 2525 C CA . VAL A 1 320 ? 12.507 17.001 -31.132 1.00 93.50 320 VAL A CA 1
ATOM 2526 C C . VAL A 1 320 ? 11.738 17.884 -32.116 1.00 93.50 320 VAL A C 1
ATOM 2528 O O . VAL A 1 320 ? 10.722 17.449 -32.656 1.00 93.50 320 VAL A O 1
ATOM 2531 N N . ALA A 1 321 ? 12.230 19.091 -32.404 1.00 95.06 321 ALA A N 1
ATOM 2532 C CA . ALA A 1 321 ? 11.616 19.997 -33.371 1.00 95.06 321 ALA A CA 1
ATOM 2533 C C . ALA A 1 321 ? 11.571 19.386 -34.780 1.00 95.06 321 ALA A C 1
ATOM 2535 O O . ALA A 1 321 ? 10.544 19.480 -35.452 1.00 95.06 321 ALA A O 1
ATOM 2536 N N . ALA A 1 322 ? 12.642 18.708 -35.205 1.00 94.69 322 ALA A N 1
ATOM 2537 C CA . ALA A 1 322 ? 12.677 17.990 -36.475 1.00 94.69 322 ALA A CA 1
ATOM 2538 C C . ALA A 1 322 ? 11.625 16.868 -36.535 1.00 94.69 322 ALA A C 1
ATOM 2540 O O . ALA A 1 322 ? 10.905 16.768 -37.525 1.00 94.69 322 ALA A O 1
ATOM 2541 N N . ILE A 1 323 ? 11.467 16.081 -35.463 1.00 93.31 323 ILE A N 1
ATOM 2542 C CA . ILE A 1 323 ? 10.432 15.034 -35.383 1.00 93.31 323 ILE A CA 1
ATOM 2543 C C . ILE A 1 323 ? 9.031 15.650 -35.487 1.00 93.31 323 ILE A C 1
ATOM 2545 O O . ILE A 1 323 ? 8.212 15.199 -36.282 1.00 93.31 323 ILE A O 1
ATOM 2549 N N . LEU A 1 324 ? 8.747 16.717 -34.738 1.00 92.88 324 LEU A N 1
ATOM 2550 C CA . LEU A 1 324 ? 7.442 17.385 -34.804 1.00 92.88 324 LEU A CA 1
ATOM 2551 C C . LEU A 1 324 ? 7.156 17.962 -36.201 1.00 92.88 324 LEU A C 1
ATOM 2553 O O . LEU A 1 324 ? 6.017 17.920 -36.664 1.00 92.88 324 LEU A O 1
ATOM 2557 N N . ALA A 1 325 ? 8.183 18.470 -36.887 1.00 94.50 325 ALA A N 1
ATOM 2558 C CA . ALA A 1 325 ? 8.069 18.983 -38.249 1.00 94.50 325 ALA A CA 1
ATOM 2559 C C . ALA A 1 325 ? 7.839 17.879 -39.298 1.00 94.50 325 ALA A C 1
ATOM 2561 O O . ALA A 1 325 ? 7.148 18.125 -40.287 1.00 94.50 325 ALA A O 1
ATOM 2562 N N . GLU A 1 326 ? 8.383 16.675 -39.091 1.00 92.56 326 GLU A N 1
ATOM 2563 C CA . GLU A 1 326 ? 8.117 15.490 -39.924 1.00 92.56 326 GLU A CA 1
ATOM 2564 C C . GLU A 1 326 ? 6.679 14.967 -39.745 1.00 92.56 326 GLU A C 1
ATOM 2566 O O . GLU A 1 326 ? 6.096 14.436 -40.691 1.00 92.56 326 GLU A O 1
ATOM 2571 N N . HIS A 1 327 ? 6.082 15.186 -38.568 1.00 91.06 327 HIS A N 1
ATOM 2572 C CA . HIS A 1 327 ? 4.775 14.650 -38.173 1.00 91.06 327 HIS A CA 1
ATOM 2573 C C . HIS A 1 327 ? 3.731 15.741 -37.815 1.00 91.06 327 HIS A C 1
ATOM 2575 O O . HIS A 1 327 ? 3.055 15.646 -36.791 1.00 91.06 327 HIS A O 1
ATOM 2581 N N . PRO A 1 328 ? 3.498 16.773 -38.655 1.00 91.12 328 PRO A N 1
ATOM 2582 C CA . PRO A 1 328 ? 2.754 17.983 -38.270 1.00 91.12 328 PRO A CA 1
ATOM 2583 C C . PRO A 1 328 ? 1.240 17.781 -38.087 1.00 91.12 328 PRO A C 1
ATOM 2585 O O . PRO A 1 328 ? 0.537 18.690 -37.647 1.00 91.12 328 PRO A O 1
ATOM 2588 N N . ARG A 1 329 ? 0.708 16.624 -38.495 1.00 91.00 329 ARG A N 1
ATOM 2589 C CA . ARG A 1 329 ? -0.724 16.276 -38.423 1.00 91.00 329 ARG A CA 1
ATOM 2590 C C . ARG A 1 329 ? -0.982 14.995 -37.640 1.00 91.00 329 ARG A C 1
ATOM 2592 O O . ARG A 1 329 ? -2.127 14.553 -37.564 1.00 91.00 329 ARG A O 1
ATOM 2599 N N . GLU A 1 330 ? 0.066 14.390 -37.102 1.00 85.75 330 GLU A N 1
ATOM 2600 C CA . GLU A 1 330 ? -0.051 13.198 -36.281 1.00 85.75 330 GLU A CA 1
ATOM 2601 C C . GLU A 1 330 ? -0.080 13.626 -34.820 1.00 85.75 330 GLU A C 1
ATOM 2603 O O . GLU A 1 330 ? 0.573 14.587 -34.411 1.00 85.75 330 GLU A O 1
ATOM 2608 N N . LYS A 1 331 ? -0.910 12.946 -34.034 1.00 76.44 331 LYS A N 1
ATOM 2609 C CA . LYS A 1 331 ? -0.987 13.214 -32.606 1.00 76.44 331 LYS A CA 1
ATOM 2610 C C . LYS A 1 331 ? 0.200 12.519 -31.936 1.00 76.44 331 LYS A C 1
ATOM 2612 O O . LYS A 1 331 ? 0.316 11.302 -32.062 1.00 76.44 331 LYS A O 1
ATOM 2617 N N . GLY A 1 332 ? 1.051 13.309 -31.279 1.00 56.41 332 GLY A N 1
ATOM 2618 C CA . GLY A 1 332 ? 2.122 12.831 -30.399 1.00 56.41 332 GLY A CA 1
ATOM 2619 C C . GLY A 1 332 ? 1.600 12.277 -29.084 1.00 56.41 332 GLY A C 1
ATOM 2620 O O . GLY A 1 332 ? 0.541 12.769 -28.616 1.00 56.41 332 GLY A O 1
#